Protein AF-A0A518DWM2-F1 (afdb_monomer_lite)

Sequence (185 aa):
MSDPTMSSGTTPVDESKKTPGVTALIKRLSLIWRNHQKKGIEVRYRIGELLNKKLGSERQKYAKSVVKRVAIELGINATNVCRFQRFAEKFATYEAFCDQHPTVTSWTGVRDLITESRKPVSGGRRDFALVRSLQSAVASFKSPEPFDSSKAEEISRLLQELFNAASCREEVRMPEHNEMIQVAS

Organism: NCBI:txid2528010

pLDDT: mean 77.14, std 17.27, range [36.16, 97.12]

Structure (mmCIF, N/CA/C/O backbone):
data_AF-A0A518DWM2-F1
#
_entry.id   AF-A0A518DWM2-F1
#
loop_
_atom_site.group_PDB
_atom_site.id
_atom_site.type_symbol
_atom_site.label_atom_id
_atom_site.label_alt_id
_atom_site.label_comp_id
_atom_site.label_asym_id
_atom_site.label_entity_id
_atom_site.label_seq_id
_atom_site.pdbx_PDB_ins_code
_atom_site.Cartn_x
_atom_site.Cartn_y
_atom_site.Cartn_z
_atom_site.occupancy
_atom_site.B_iso_or_equiv
_atom_site.auth_seq_id
_atom_site.auth_comp_id
_atom_site.auth_asym_id
_atom_site.auth_atom_id
_atom_site.pdbx_PDB_model_num
ATOM 1 N N . MET A 1 1 ? 40.015 23.908 13.735 1.00 53.97 1 MET A N 1
ATOM 2 C CA . MET A 1 1 ? 39.480 22.728 13.026 1.00 53.97 1 MET A CA 1
ATOM 3 C C . MET A 1 1 ? 37.975 22.810 13.158 1.00 53.97 1 MET A C 1
ATOM 5 O O . MET A 1 1 ? 37.477 22.630 14.258 1.00 53.97 1 MET A O 1
ATOM 9 N N . SER A 1 2 ? 37.301 23.256 12.102 1.00 61.69 2 SER A N 1
ATOM 10 C CA . SER A 1 2 ? 35.873 23.585 12.122 1.00 61.69 2 SER A CA 1
ATOM 11 C C . SER A 1 2 ? 35.103 22.526 11.344 1.00 61.69 2 SER A C 1
ATOM 13 O O . SER A 1 2 ? 35.472 22.219 10.210 1.00 61.69 2 SER A O 1
ATOM 15 N N . ASP A 1 3 ? 34.064 21.976 11.967 1.00 53.53 3 ASP A N 1
ATOM 16 C CA . ASP A 1 3 ? 33.174 20.974 11.382 1.00 53.53 3 ASP A CA 1
ATOM 17 C C . ASP A 1 3 ? 32.321 21.555 10.239 1.00 53.53 3 ASP A C 1
ATOM 19 O O . ASP A 1 3 ? 31.759 22.647 10.383 1.00 53.53 3 ASP A O 1
ATOM 23 N N . PRO A 1 4 ? 32.158 20.836 9.112 1.00 69.44 4 PRO A N 1
ATOM 24 C CA . PRO A 1 4 ? 31.222 21.215 8.067 1.00 69.44 4 PRO A CA 1
ATOM 25 C C . PRO A 1 4 ? 29.827 20.646 8.363 1.00 69.44 4 PRO A C 1
ATOM 27 O O . PRO A 1 4 ? 29.549 19.460 8.174 1.00 69.44 4 PRO A O 1
ATOM 30 N N . THR A 1 5 ? 28.912 21.518 8.783 1.00 61.09 5 THR A N 1
ATOM 31 C CA . THR A 1 5 ? 27.477 21.223 8.877 1.00 61.09 5 THR A CA 1
ATOM 32 C C . THR A 1 5 ? 26.904 20.986 7.475 1.00 61.09 5 THR A C 1
ATOM 34 O O . THR A 1 5 ? 26.704 21.921 6.698 1.00 61.09 5 THR A O 1
ATOM 37 N N . MET A 1 6 ? 26.625 19.724 7.140 1.00 54.12 6 MET A N 1
ATOM 38 C CA . MET A 1 6 ? 25.956 19.333 5.896 1.00 54.12 6 MET A CA 1
ATOM 39 C C . MET A 1 6 ? 24.489 19.788 5.904 1.00 54.12 6 MET A C 1
ATOM 41 O O . MET A 1 6 ? 23.616 19.186 6.531 1.00 54.12 6 MET A O 1
ATOM 45 N N . SER A 1 7 ? 24.236 20.875 5.176 1.00 47.69 7 SER A N 1
ATOM 46 C CA . SER A 1 7 ? 22.918 21.427 4.865 1.00 47.69 7 SER A CA 1
ATOM 47 C C . SER A 1 7 ? 22.068 20.410 4.094 1.00 47.69 7 SER A C 1
ATOM 49 O O . SER A 1 7 ? 22.365 20.053 2.953 1.00 47.69 7 SER A O 1
ATOM 51 N N . SER A 1 8 ? 20.998 19.917 4.721 1.00 50.44 8 SER A N 1
ATOM 52 C CA . SER A 1 8 ? 20.019 19.042 4.073 1.00 50.44 8 SER A CA 1
ATOM 53 C C . SER A 1 8 ? 19.165 19.858 3.101 1.00 50.44 8 SER A C 1
ATOM 55 O O . SER A 1 8 ? 18.194 20.507 3.492 1.00 50.44 8 SER A O 1
ATOM 57 N N . GLY A 1 9 ? 19.541 19.818 1.821 1.00 41.50 9 GLY A N 1
ATOM 58 C CA . GLY A 1 9 ? 18.814 20.429 0.712 1.00 41.50 9 GLY A CA 1
ATOM 59 C C . GLY A 1 9 ? 17.409 19.849 0.556 1.00 41.50 9 GLY A C 1
ATOM 60 O O . GLY A 1 9 ? 17.192 18.879 -0.169 1.00 41.50 9 GLY A O 1
ATOM 61 N N . THR A 1 10 ? 16.435 20.472 1.217 1.00 47.31 10 THR A N 1
ATOM 62 C CA . THR A 1 10 ? 15.018 20.296 0.897 1.00 47.31 10 THR A CA 1
ATOM 63 C C . THR A 1 10 ? 14.762 21.076 -0.384 1.00 47.31 10 THR A C 1
ATOM 65 O O . THR A 1 10 ? 14.735 22.304 -0.383 1.00 47.31 10 THR A O 1
ATOM 68 N N . THR A 1 11 ? 14.651 20.368 -1.506 1.00 50.34 11 THR A N 1
ATOM 69 C CA . THR A 1 11 ? 14.328 20.987 -2.793 1.00 50.34 11 THR A CA 1
ATOM 70 C C . THR A 1 11 ? 12.959 21.674 -2.697 1.00 50.34 11 THR A C 1
ATOM 72 O O . THR A 1 11 ? 12.002 21.045 -2.234 1.00 50.34 11 THR A O 1
ATOM 75 N N . PRO A 1 12 ? 12.842 22.953 -3.103 1.00 49.47 12 PRO A N 1
ATOM 76 C CA . PRO A 1 12 ? 11.584 23.682 -3.052 1.00 49.47 12 PRO A CA 1
ATOM 77 C C . PRO A 1 12 ? 10.583 23.003 -3.987 1.00 49.47 12 PRO A C 1
ATOM 79 O O . PRO A 1 12 ? 10.808 22.860 -5.189 1.00 49.47 12 PRO A O 1
ATOM 82 N N . VAL A 1 13 ? 9.487 22.519 -3.411 1.00 58.44 13 VAL A N 1
ATOM 83 C CA . VAL A 1 13 ? 8.391 21.919 -4.166 1.00 58.44 13 VAL A CA 1
ATOM 84 C C . VAL A 1 13 ? 7.681 23.053 -4.898 1.00 58.44 13 VAL A C 1
ATOM 86 O O . VAL A 1 13 ? 7.025 23.872 -4.265 1.00 58.44 13 VAL A O 1
ATOM 89 N N . ASP A 1 14 ? 7.836 23.096 -6.220 1.00 56.69 14 ASP A N 1
ATOM 90 C CA . ASP A 1 14 ? 7.176 24.040 -7.126 1.00 56.69 14 ASP A CA 1
ATOM 91 C C . ASP A 1 14 ? 5.658 24.096 -6.851 1.00 56.69 14 ASP A C 1
ATOM 93 O O . ASP A 1 14 ? 4.899 23.168 -7.159 1.00 56.69 14 ASP A O 1
ATOM 97 N N . GLU A 1 15 ? 5.217 25.180 -6.206 1.00 55.94 15 GLU A N 1
ATOM 98 C CA . GLU A 1 15 ? 3.833 25.366 -5.767 1.00 55.94 15 GLU A CA 1
ATOM 99 C C . GLU A 1 15 ? 2.868 25.643 -6.930 1.00 55.94 15 GLU A C 1
ATOM 101 O O . GLU A 1 15 ? 1.652 25.525 -6.760 1.00 55.94 15 GLU A O 1
ATOM 106 N N . SER A 1 16 ? 3.391 25.933 -8.128 1.00 51.12 16 SER A N 1
ATOM 107 C CA . SER A 1 16 ? 2.616 26.362 -9.299 1.00 51.12 16 SER A CA 1
ATOM 108 C C . SER A 1 16 ? 1.742 25.265 -9.932 1.00 51.12 16 SER A C 1
ATOM 110 O O . SER A 1 16 ? 0.909 25.550 -10.789 1.00 51.12 16 SER A O 1
ATOM 112 N N . LYS A 1 17 ? 1.860 24.001 -9.490 1.00 62.41 17 LYS A N 1
ATOM 113 C CA . LYS A 1 17 ? 1.098 22.847 -10.026 1.00 62.41 17 LYS A CA 1
ATOM 114 C C . LYS A 1 17 ? 0.174 22.171 -9.006 1.00 62.41 17 LYS A C 1
ATOM 116 O O . LYS A 1 17 ? -0.115 20.973 -9.104 1.00 62.41 17 LYS A O 1
ATOM 121 N N . LYS A 1 18 ? -0.308 22.897 -7.993 1.00 66.94 18 LYS A N 1
ATOM 122 C CA . LYS A 1 18 ? -1.237 22.348 -6.990 1.00 66.94 18 LYS A CA 1
ATOM 123 C C . LYS A 1 18 ? -2.656 22.220 -7.570 1.00 66.94 18 LYS A C 1
ATOM 125 O O . LYS A 1 18 ? -3.462 23.135 -7.469 1.00 66.94 18 LYS A O 1
ATOM 130 N N . THR A 1 19 ? -3.007 21.051 -8.116 1.00 79.50 19 THR A N 1
ATOM 131 C CA . THR A 1 19 ? -4.401 20.759 -8.507 1.00 79.50 19 THR A CA 1
ATOM 132 C C . THR A 1 19 ? -5.323 20.852 -7.276 1.00 79.50 19 THR A C 1
ATOM 134 O O . THR A 1 19 ? -5.071 20.144 -6.290 1.00 79.50 19 THR A O 1
ATOM 137 N N . PRO A 1 20 ? -6.402 21.658 -7.301 1.00 79.25 20 PRO A N 1
ATOM 138 C CA . PRO A 1 20 ? -7.223 21.934 -6.117 1.00 79.25 20 PRO A CA 1
ATOM 139 C C . PRO A 1 20 ? -7.824 20.664 -5.494 1.00 79.25 20 PRO A C 1
ATOM 141 O O . PRO A 1 20 ? -7.797 20.491 -4.274 1.00 79.25 20 PRO A O 1
ATOM 144 N N . GLY A 1 21 ? -8.253 19.705 -6.322 1.00 85.38 21 GLY A N 1
ATOM 145 C CA . GLY A 1 21 ? -8.791 18.425 -5.849 1.00 85.38 21 GLY A CA 1
ATOM 146 C C . GLY A 1 21 ? -7.780 17.541 -5.104 1.00 85.38 21 GLY A C 1
ATOM 147 O O . GLY A 1 21 ? -8.168 16.793 -4.209 1.00 85.38 21 GLY A O 1
ATOM 148 N N . VAL A 1 22 ? -6.488 17.635 -5.434 1.00 86.25 22 VAL A N 1
ATOM 149 C CA . VAL A 1 22 ? -5.417 16.884 -4.751 1.00 86.25 22 VAL A CA 1
ATOM 150 C C . VAL A 1 22 ? -5.093 17.527 -3.408 1.00 86.25 22 VAL A C 1
ATOM 152 O O . VAL A 1 22 ? -4.895 16.831 -2.416 1.00 86.25 22 VAL A O 1
ATOM 155 N N . THR A 1 23 ? -5.093 18.858 -3.347 1.00 90.25 23 THR A N 1
ATOM 156 C CA . THR A 1 23 ? -4.860 19.594 -2.099 1.00 90.25 23 THR A CA 1
ATOM 157 C C . THR A 1 23 ? -5.958 19.305 -1.069 1.00 90.25 23 THR A C 1
ATOM 159 O O . THR A 1 23 ? -5.649 19.031 0.091 1.00 90.25 23 THR A O 1
ATOM 162 N N . ALA A 1 24 ? -7.228 19.271 -1.489 1.00 92.44 24 ALA A N 1
ATOM 163 C CA . ALA A 1 24 ? -8.343 18.905 -0.612 1.00 92.44 24 ALA A CA 1
ATOM 164 C C . ALA A 1 24 ? -8.220 17.467 -0.073 1.00 92.44 24 ALA A C 1
ATOM 166 O O . ALA A 1 24 ? -8.430 17.230 1.120 1.00 92.44 24 ALA A O 1
ATOM 167 N N . LEU A 1 25 ? -7.819 16.517 -0.930 1.00 92.56 25 LEU A N 1
ATOM 168 C CA . LEU A 1 25 ? -7.546 15.138 -0.519 1.00 92.56 25 LEU A CA 1
ATOM 169 C C . LEU A 1 25 ? -6.447 15.091 0.549 1.00 92.56 25 LEU A C 1
ATOM 171 O O . LEU A 1 25 ? -6.656 14.508 1.608 1.00 92.56 25 LEU A O 1
ATOM 175 N N . ILE A 1 26 ? -5.299 15.724 0.300 1.00 93.00 26 ILE A N 1
ATOM 176 C CA . ILE A 1 26 ? -4.156 15.712 1.225 1.00 93.00 26 ILE A CA 1
ATOM 177 C C . ILE A 1 26 ? -4.536 16.320 2.575 1.00 93.00 26 ILE A C 1
ATOM 179 O O . ILE A 1 26 ? -4.219 15.737 3.610 1.00 93.00 26 ILE A O 1
ATOM 183 N N . LYS A 1 27 ? -5.282 17.432 2.584 1.00 93.94 27 LYS A N 1
ATOM 184 C CA . LYS A 1 27 ? -5.782 18.040 3.823 1.00 93.94 27 LYS A CA 1
ATOM 185 C C . LYS A 1 27 ? -6.637 17.049 4.618 1.00 93.94 27 LYS A C 1
ATOM 187 O O . LYS A 1 27 ? -6.390 16.855 5.807 1.00 93.94 27 LYS A O 1
ATOM 192 N N . ARG A 1 28 ? -7.566 16.346 3.960 1.00 93.94 28 ARG A N 1
ATOM 193 C CA . ARG A 1 28 ? -8.394 15.311 4.602 1.00 93.94 28 ARG A CA 1
ATOM 194 C C . ARG A 1 28 ? -7.556 14.152 5.147 1.00 93.94 28 ARG A C 1
ATOM 196 O O . ARG A 1 28 ? -7.757 13.746 6.288 1.00 93.94 28 ARG A O 1
ATOM 203 N N . LEU A 1 29 ? -6.607 13.644 4.361 1.00 93.62 29 LEU A N 1
ATOM 204 C CA . LEU A 1 29 ? -5.726 12.553 4.784 1.00 93.62 29 LEU A CA 1
ATOM 205 C C . LEU A 1 29 ? -4.829 12.970 5.960 1.00 93.62 29 LEU A C 1
ATOM 207 O O . LEU A 1 29 ? -4.626 12.178 6.874 1.00 93.62 29 LEU A O 1
ATOM 211 N N . SER A 1 30 ? -4.341 14.214 5.981 1.00 92.56 30 SER A N 1
ATOM 212 C CA . SER A 1 30 ? -3.520 14.735 7.080 1.00 92.56 30 SER A CA 1
ATOM 213 C C . SER A 1 30 ? -4.284 14.815 8.402 1.00 92.56 30 SER A C 1
ATOM 215 O O . SER A 1 30 ? -3.705 14.516 9.442 1.00 92.56 30 SER A O 1
ATOM 217 N N . LEU A 1 31 ? -5.580 15.147 8.365 1.00 92.19 31 LEU A N 1
ATOM 218 C CA . LEU A 1 31 ? -6.425 15.197 9.559 1.00 92.19 31 LEU A CA 1
ATOM 219 C C . LEU A 1 31 ? -6.578 13.799 10.173 1.00 92.19 31 LEU A C 1
ATOM 221 O O . LEU A 1 31 ? -6.366 13.617 11.368 1.00 92.19 31 LEU A O 1
ATOM 225 N N . ILE A 1 32 ? -6.866 12.804 9.329 1.00 92.69 32 ILE A N 1
ATOM 226 C CA . ILE A 1 32 ? -6.973 11.396 9.735 1.00 92.69 32 ILE A CA 1
ATOM 227 C C . ILE A 1 32 ? -5.627 10.889 10.277 1.00 92.69 32 ILE A C 1
ATOM 229 O O . ILE A 1 32 ? -5.575 10.206 11.296 1.00 92.69 32 ILE A O 1
ATOM 233 N N . TRP A 1 33 ? -4.526 11.235 9.606 1.00 92.81 33 TRP A N 1
ATOM 234 C CA . TRP A 1 33 ? -3.194 10.748 9.956 1.00 92.81 33 TRP A CA 1
ATOM 235 C C . TRP A 1 33 ? -2.642 11.342 11.256 1.00 92.81 33 TRP A C 1
ATOM 237 O O . TRP A 1 33 ? -2.049 10.612 12.046 1.00 92.81 33 TRP A O 1
ATOM 247 N N . ARG A 1 34 ? -2.826 12.649 11.493 1.00 88.19 34 ARG A N 1
ATOM 248 C CA . ARG A 1 34 ? -2.281 13.349 12.674 1.00 88.19 34 ARG A CA 1
ATOM 249 C C . ARG A 1 34 ? -3.023 13.015 13.964 1.00 88.19 34 ARG A C 1
ATOM 251 O O . ARG A 1 34 ? -2.395 12.961 15.014 1.00 88.19 34 ARG A O 1
ATOM 258 N N . ASN A 1 35 ? -4.326 12.748 13.885 1.00 84.75 35 ASN A N 1
ATOM 259 C CA . ASN A 1 35 ? -5.140 12.469 15.069 1.00 84.75 35 ASN A CA 1
ATOM 260 C C . ASN A 1 35 ? -4.898 11.070 15.669 1.00 84.75 35 ASN A C 1
ATOM 262 O O . ASN A 1 35 ? -5.417 10.772 16.740 1.00 84.75 35 ASN A O 1
ATOM 266 N N . HIS A 1 36 ? -4.081 10.220 15.035 1.00 76.06 36 HIS A N 1
ATOM 267 C CA . HIS A 1 36 ? -3.759 8.887 15.545 1.00 76.06 36 HIS A CA 1
ATOM 268 C C . HIS A 1 36 ? -2.342 8.807 16.130 1.00 76.06 36 HIS A C 1
ATOM 270 O O . HIS A 1 36 ? -1.362 8.576 15.422 1.00 76.06 36 HIS A O 1
ATOM 276 N N . GLN A 1 37 ? -2.254 8.907 17.459 1.00 55.38 37 GLN A N 1
ATOM 277 C CA . GLN A 1 37 ? -1.008 8.787 18.238 1.00 55.38 37 GLN A CA 1
ATOM 278 C C . GLN A 1 37 ? -0.339 7.400 18.108 1.00 55.38 37 GLN A C 1
ATOM 280 O O . GLN A 1 37 ? 0.876 7.267 18.227 1.00 55.38 37 GLN A O 1
ATOM 285 N N . LYS A 1 38 ? -1.108 6.354 17.781 1.00 55.12 38 LYS A N 1
ATOM 286 C CA . LYS A 1 38 ? -0.612 5.014 17.435 1.00 55.12 38 LYS A CA 1
ATOM 287 C C . LYS A 1 38 ? -1.307 4.590 16.150 1.00 55.12 38 LYS A C 1
ATOM 289 O O . LYS A 1 38 ? -2.486 4.254 16.161 1.00 55.12 38 LYS A O 1
ATOM 294 N N . LYS A 1 39 ? -0.605 4.709 15.022 1.00 66.94 39 LYS A N 1
ATOM 295 C CA . LYS A 1 39 ? -1.108 4.435 13.665 1.00 66.94 39 LYS A CA 1
ATOM 296 C C . LYS A 1 39 ? -1.776 3.053 13.633 1.00 66.94 39 LYS A C 1
ATOM 298 O O . LYS A 1 39 ? -1.064 2.049 13.573 1.00 66.94 39 LYS A O 1
ATOM 303 N N . GLY A 1 40 ? -3.108 3.013 13.695 1.00 89.81 40 GLY A N 1
ATOM 304 C CA . GLY A 1 40 ? -3.919 1.792 13.688 1.00 89.81 40 GLY A CA 1
ATOM 305 C C . GLY A 1 40 ? -3.991 1.165 12.297 1.00 89.81 40 GLY A C 1
ATOM 306 O O . GLY A 1 40 ? -3.674 1.817 11.296 1.00 89.81 40 GLY A O 1
ATOM 307 N N . ILE A 1 41 ? -4.343 -0.117 12.215 1.00 95.00 41 ILE A N 1
ATOM 308 C CA . ILE A 1 41 ? -4.548 -0.787 10.922 1.00 95.00 41 ILE A CA 1
ATOM 309 C C . ILE A 1 41 ? -5.713 -0.123 10.173 1.00 95.00 41 ILE A C 1
ATOM 311 O O . ILE A 1 41 ? -5.556 0.222 9.004 1.00 95.00 41 ILE A O 1
ATOM 315 N N . GLU A 1 42 ? -6.802 0.179 10.876 1.00 95.06 42 GLU A N 1
ATOM 316 C CA . GLU A 1 42 ? -7.980 0.878 10.351 1.00 95.06 42 GLU A CA 1
ATOM 317 C C . GLU A 1 42 ? -7.643 2.208 9.659 1.00 95.06 42 GLU A C 1
ATOM 319 O O . GLU A 1 42 ? -8.054 2.461 8.531 1.00 95.06 42 GLU A O 1
ATOM 324 N N . VAL A 1 43 ? -6.806 3.048 10.276 1.00 95.75 43 VAL A N 1
ATOM 325 C CA . VAL A 1 43 ? -6.379 4.326 9.677 1.00 95.75 43 VAL A CA 1
ATOM 326 C C . VAL A 1 43 ? -5.701 4.112 8.331 1.00 95.75 43 VAL A C 1
ATOM 328 O O . VAL A 1 43 ? -5.933 4.855 7.377 1.00 95.75 43 VAL A O 1
ATOM 331 N N . ARG A 1 44 ? -4.840 3.094 8.244 1.00 95.69 44 ARG A N 1
ATOM 332 C CA . ARG A 1 44 ? -4.137 2.764 7.001 1.00 95.69 44 ARG A CA 1
ATOM 333 C C . ARG A 1 44 ? -5.114 2.259 5.947 1.00 95.69 44 ARG A C 1
ATOM 335 O O . ARG A 1 44 ? -4.983 2.663 4.795 1.00 95.69 44 ARG A O 1
ATOM 342 N N . TYR A 1 45 ? -6.094 1.447 6.344 1.00 96.38 45 TYR A N 1
ATOM 343 C CA . TYR A 1 45 ? -7.192 1.028 5.475 1.00 96.38 45 TYR A CA 1
ATOM 344 C C . TYR A 1 45 ? -7.944 2.245 4.918 1.00 96.38 45 TYR A C 1
ATOM 346 O O . TYR A 1 45 ? -7.999 2.445 3.706 1.00 96.38 45 TYR A O 1
ATOM 354 N N . ARG A 1 46 ? -8.412 3.135 5.800 1.00 95.56 46 ARG A N 1
ATOM 355 C CA . ARG A 1 46 ? -9.199 4.321 5.437 1.00 95.56 46 ARG A CA 1
ATOM 356 C C . ARG A 1 46 ? -8.442 5.289 4.529 1.00 95.56 46 ARG A C 1
ATOM 358 O O . ARG A 1 46 ? -9.022 5.863 3.609 1.00 95.56 46 ARG A O 1
ATOM 365 N N . ILE A 1 47 ? -7.138 5.471 4.756 1.00 95.62 47 ILE A N 1
ATOM 366 C CA . ILE A 1 47 ? -6.278 6.246 3.849 1.00 95.62 47 ILE A CA 1
ATOM 367 C C . ILE A 1 47 ? -6.238 5.592 2.462 1.00 95.62 47 ILE A C 1
ATOM 369 O O . ILE A 1 47 ? -6.394 6.290 1.460 1.00 95.62 47 ILE A O 1
ATOM 373 N N . GLY A 1 48 ? -6.043 4.272 2.401 1.00 95.50 48 GLY A N 1
ATOM 374 C CA . GLY A 1 48 ? -6.044 3.509 1.154 1.00 95.50 48 GLY A CA 1
ATOM 375 C C . GLY A 1 48 ? -7.349 3.638 0.374 1.00 95.50 48 GLY A C 1
ATOM 376 O O . GLY A 1 48 ? -7.328 3.922 -0.820 1.00 95.50 48 GLY A O 1
ATOM 377 N N . GLU A 1 49 ? -8.479 3.515 1.061 1.00 96.12 49 GLU A N 1
ATOM 378 C CA . GLU A 1 49 ? -9.816 3.624 0.478 1.00 96.12 49 GLU A CA 1
ATOM 379 C C . GLU A 1 49 ? -10.064 5.023 -0.109 1.00 96.12 49 GLU A C 1
ATOM 381 O O . GLU A 1 49 ? -10.486 5.159 -1.259 1.00 96.12 49 GLU A O 1
ATOM 386 N N . LEU A 1 50 ? -9.735 6.086 0.636 1.00 95.56 50 LEU A N 1
ATOM 387 C CA . LEU A 1 50 ? -9.865 7.464 0.151 1.00 95.56 50 LEU A CA 1
ATOM 388 C C . LEU A 1 50 ? -8.976 7.740 -1.068 1.00 95.56 50 LEU A C 1
ATOM 390 O O . LEU A 1 50 ? -9.381 8.476 -1.973 1.00 95.56 50 LEU A O 1
ATOM 394 N N . LEU A 1 51 ? -7.777 7.155 -1.098 1.00 94.19 51 LEU A N 1
ATOM 395 C CA . LEU A 1 51 ? -6.882 7.233 -2.249 1.00 94.19 51 LEU A CA 1
ATOM 396 C C . LEU A 1 51 ? -7.476 6.508 -3.459 1.00 94.19 51 LEU A C 1
ATOM 398 O O . LEU A 1 51 ? -7.535 7.103 -4.533 1.00 94.19 51 LEU A O 1
ATOM 402 N N . ASN A 1 52 ? -7.973 5.282 -3.289 1.00 94.00 52 ASN A N 1
ATOM 403 C CA . ASN A 1 52 ? -8.585 4.501 -4.368 1.00 94.00 52 ASN A CA 1
ATOM 404 C C . ASN A 1 52 ? -9.845 5.180 -4.913 1.00 94.00 52 ASN A C 1
ATOM 406 O O . ASN A 1 52 ? -10.015 5.269 -6.124 1.00 94.00 52 ASN A O 1
ATOM 410 N N . LYS A 1 53 ? -10.679 5.771 -4.049 1.00 93.50 53 LYS A N 1
ATOM 411 C CA . LYS A 1 53 ? -11.854 6.545 -4.477 1.00 93.50 53 LYS A CA 1
ATOM 412 C C . LYS A 1 53 ? -11.481 7.741 -5.356 1.00 93.50 53 LYS A C 1
ATOM 414 O O . LYS A 1 53 ? -12.254 8.123 -6.230 1.00 93.50 53 LYS A O 1
ATOM 419 N N . LYS A 1 54 ? -10.325 8.370 -5.111 1.00 91.56 54 LYS A N 1
ATOM 420 C CA . LYS A 1 54 ? -9.900 9.562 -5.860 1.00 91.56 54 LYS A CA 1
ATOM 421 C C . LYS A 1 54 ? -9.066 9.244 -7.100 1.00 91.56 54 LYS A C 1
ATOM 423 O O . LYS A 1 54 ? -9.122 10.015 -8.054 1.00 91.56 54 LYS A O 1
ATOM 428 N N . LEU A 1 55 ? -8.268 8.180 -7.060 1.00 88.94 55 LEU A N 1
ATOM 429 C CA . LEU A 1 55 ? -7.287 7.842 -8.096 1.00 88.94 55 LEU A CA 1
ATOM 430 C C . LEU A 1 55 ? -7.690 6.639 -8.960 1.00 88.94 55 LEU A C 1
ATOM 432 O O . LEU A 1 55 ? -7.084 6.443 -10.009 1.00 88.94 55 LEU A O 1
ATOM 436 N N . GLY A 1 56 ? -8.681 5.854 -8.535 1.00 86.44 56 GLY A N 1
ATOM 437 C CA . GLY A 1 56 ? -8.966 4.534 -9.093 1.00 86.44 56 GLY A CA 1
ATOM 438 C C . GLY A 1 56 ? -7.947 3.476 -8.651 1.00 86.44 56 GLY A C 1
ATOM 439 O O . GLY A 1 56 ? -6.985 3.767 -7.935 1.00 86.44 56 GLY A O 1
ATOM 440 N N . SER A 1 57 ? -8.167 2.234 -9.084 1.00 70.31 57 SER A N 1
ATOM 441 C CA . SER A 1 57 ? -7.258 1.096 -8.866 1.00 70.31 57 SER A CA 1
ATOM 442 C C . SER A 1 57 ? -6.114 1.030 -9.892 1.00 70.31 57 SER A C 1
ATOM 444 O O . SER A 1 57 ? -5.117 0.336 -9.687 1.00 70.31 57 SER A O 1
ATOM 446 N N . GLU A 1 58 ? -6.206 1.773 -11.000 1.00 69.50 58 GLU A N 1
ATOM 447 C CA . GLU A 1 58 ? -5.288 1.624 -12.129 1.00 69.50 58 GLU A CA 1
ATOM 448 C C . GLU A 1 58 ? -4.001 2.465 -12.008 1.00 69.50 58 GLU A C 1
ATOM 450 O O . GLU A 1 58 ? -3.977 3.603 -11.529 1.00 69.50 58 GLU A O 1
ATOM 455 N N . ARG A 1 59 ? -2.880 1.911 -12.491 1.00 65.06 59 ARG A N 1
ATOM 456 C CA . ARG A 1 59 ? -1.545 2.537 -12.461 1.00 65.06 59 ARG A CA 1
ATOM 457 C C . ARG A 1 59 ? -1.394 3.657 -13.496 1.00 65.06 59 ARG A C 1
ATOM 459 O O . ARG A 1 59 ? -0.605 3.554 -14.433 1.00 65.06 59 ARG A O 1
ATOM 466 N N . GLN A 1 60 ? -2.067 4.778 -13.289 1.00 73.94 60 GLN A N 1
ATOM 467 C CA . GLN A 1 60 ? -1.910 5.951 -14.150 1.00 73.94 60 GLN A CA 1
ATOM 468 C C . GLN A 1 60 ? -0.684 6.798 -13.754 1.00 73.94 60 GLN A C 1
ATOM 470 O O . GLN A 1 60 ? -0.291 6.863 -12.584 1.00 73.94 60 GLN A O 1
ATOM 475 N N . LYS A 1 61 ? -0.059 7.493 -14.721 1.00 76.00 61 LYS A N 1
ATOM 476 C CA . LYS A 1 61 ? 1.052 8.437 -14.445 1.00 76.00 61 LYS A CA 1
ATOM 477 C C . LYS A 1 61 ? 0.629 9.524 -13.444 1.00 76.00 61 LYS A C 1
ATOM 479 O O . LYS A 1 61 ? 1.408 9.860 -12.554 1.00 76.00 61 LYS A O 1
ATOM 484 N N . TYR A 1 62 ? -0.612 10.003 -13.552 1.00 77.06 62 TYR A N 1
ATOM 485 C CA . TYR A 1 62 ? -1.221 10.959 -12.622 1.00 77.06 62 TYR A CA 1
ATOM 486 C C . TYR A 1 62 ? -1.299 10.415 -11.186 1.00 77.06 62 TYR A C 1
ATOM 488 O O . TYR A 1 62 ? -0.922 11.099 -10.239 1.00 77.06 62 TYR A O 1
ATOM 496 N N . ALA A 1 63 ? -1.678 9.146 -11.008 1.00 83.19 63 ALA A N 1
ATOM 497 C CA . ALA A 1 63 ? -1.728 8.525 -9.686 1.00 83.19 63 ALA A CA 1
ATOM 498 C C . ALA A 1 63 ? -0.344 8.490 -9.009 1.00 83.19 63 ALA A C 1
ATOM 500 O O . ALA A 1 63 ? -0.232 8.739 -7.809 1.00 83.19 63 ALA A O 1
ATOM 501 N N . LYS A 1 64 ? 0.737 8.273 -9.775 1.00 87.62 64 LYS A N 1
ATOM 502 C CA . LYS A 1 64 ? 2.109 8.270 -9.232 1.00 87.62 64 LYS A CA 1
ATOM 503 C C . LYS A 1 64 ? 2.521 9.625 -8.650 1.00 87.62 64 LYS A C 1
ATOM 505 O O . LYS A 1 64 ? 3.138 9.655 -7.584 1.00 87.62 64 LYS A O 1
ATOM 510 N N . SER A 1 65 ? 2.211 10.734 -9.326 1.00 89.56 65 SER A N 1
ATOM 511 C CA . SER A 1 65 ? 2.567 12.069 -8.824 1.00 89.56 65 SER A CA 1
ATOM 512 C C . SER A 1 65 ? 1.763 12.427 -7.573 1.00 89.56 65 SER A C 1
ATOM 514 O O . SER A 1 65 ? 2.334 12.955 -6.618 1.00 89.56 65 SER A O 1
ATOM 516 N N . VAL A 1 66 ? 0.477 12.058 -7.524 1.00 90.25 66 VAL A N 1
ATOM 517 C CA . VAL A 1 66 ? -0.362 12.252 -6.334 1.00 90.25 66 VAL A CA 1
ATOM 518 C C . VAL A 1 66 ? 0.153 11.434 -5.152 1.00 90.25 66 VAL A C 1
ATOM 520 O O . VAL A 1 66 ? 0.328 11.991 -4.072 1.00 90.25 66 VAL A O 1
ATOM 523 N N . VAL A 1 67 ? 0.479 10.152 -5.347 1.00 91.75 67 VAL A N 1
ATOM 524 C CA . VAL A 1 67 ? 1.054 9.299 -4.293 1.00 91.75 67 VAL A CA 1
ATOM 525 C C . VAL A 1 67 ? 2.362 9.879 -3.756 1.00 91.75 67 VAL A C 1
ATOM 527 O O . VAL A 1 67 ? 2.553 9.923 -2.542 1.00 91.75 67 VAL A O 1
ATOM 530 N N . LYS A 1 68 ? 3.250 10.370 -4.633 1.00 92.62 68 LYS A N 1
ATOM 531 C CA . LYS A 1 68 ? 4.500 11.022 -4.211 1.00 92.62 68 LYS A CA 1
ATOM 532 C C . LYS A 1 68 ? 4.221 12.269 -3.369 1.00 92.62 68 LYS A C 1
ATOM 534 O O . LYS A 1 68 ? 4.864 12.458 -2.342 1.00 92.62 68 LYS A O 1
ATOM 539 N N . ARG A 1 69 ? 3.250 13.093 -3.768 1.00 92.56 69 ARG A N 1
ATOM 540 C CA . ARG A 1 69 ? 2.871 14.294 -3.013 1.00 92.56 69 ARG A CA 1
ATOM 541 C C . ARG A 1 69 ? 2.262 13.945 -1.652 1.00 92.56 69 ARG A C 1
ATOM 543 O O . ARG A 1 69 ? 2.681 14.506 -0.651 1.00 92.56 69 ARG A O 1
ATOM 550 N N . VAL A 1 70 ? 1.342 12.979 -1.598 1.00 93.31 70 VAL A N 1
ATOM 551 C CA . VAL A 1 70 ? 0.755 12.467 -0.343 1.00 93.31 70 VAL A CA 1
ATOM 552 C C . VAL A 1 70 ? 1.845 11.938 0.590 1.00 93.31 70 VAL A C 1
ATOM 554 O O . VAL A 1 70 ? 1.833 12.239 1.777 1.00 93.31 70 VAL A O 1
ATOM 557 N N . ALA A 1 71 ? 2.804 11.179 0.056 1.00 93.19 71 ALA A N 1
ATOM 558 C CA . ALA A 1 71 ? 3.931 10.645 0.814 1.00 93.19 71 ALA A CA 1
ATOM 559 C C . ALA A 1 71 ? 4.755 11.755 1.489 1.00 93.19 71 ALA A C 1
ATOM 561 O O . ALA A 1 71 ? 5.026 11.672 2.685 1.00 93.19 71 ALA A O 1
ATOM 562 N N . ILE A 1 72 ? 5.097 12.807 0.739 1.00 93.50 72 ILE A N 1
ATOM 563 C CA . ILE A 1 72 ? 5.845 13.964 1.250 1.00 93.50 72 ILE A CA 1
ATOM 564 C C . ILE A 1 72 ? 5.039 14.688 2.337 1.00 93.50 72 ILE A C 1
ATOM 566 O O . ILE A 1 72 ? 5.514 14.841 3.4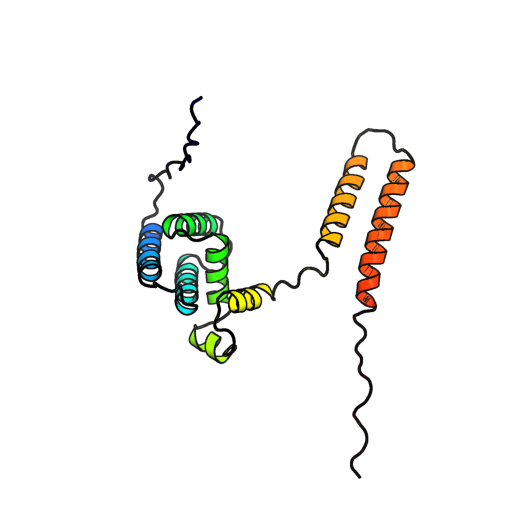57 1.00 93.50 72 ILE A O 1
ATOM 570 N N . GLU A 1 73 ? 3.798 15.066 2.038 1.00 93.06 73 GLU A N 1
ATOM 571 C CA . GLU A 1 73 ? 2.971 15.927 2.899 1.00 93.06 73 GLU A CA 1
ATOM 572 C C . GLU A 1 73 ? 2.530 15.242 4.203 1.00 93.06 73 GLU A C 1
ATOM 574 O O . GLU A 1 73 ? 2.336 15.894 5.229 1.00 93.06 73 GLU A O 1
ATOM 579 N N . LEU A 1 74 ? 2.366 13.915 4.189 1.00 91.25 74 LEU A N 1
ATOM 580 C CA . LEU A 1 74 ? 2.028 13.141 5.388 1.00 91.25 74 LEU A CA 1
ATOM 581 C C . LEU A 1 74 ? 3.268 12.587 6.114 1.00 91.25 74 LEU A C 1
ATOM 583 O O . LEU A 1 74 ? 3.119 11.964 7.171 1.00 91.25 74 LEU A O 1
ATOM 587 N N . GLY A 1 75 ? 4.473 12.757 5.559 1.00 92.44 75 GLY A N 1
ATOM 588 C CA . GLY A 1 75 ? 5.698 12.160 6.099 1.00 92.44 75 GLY A CA 1
ATOM 589 C C . GLY A 1 75 ? 5.657 10.625 6.104 1.00 92.44 75 GLY A C 1
ATOM 590 O O . GLY A 1 75 ? 6.071 9.980 7.068 1.00 92.44 75 GLY A O 1
ATOM 591 N N . ILE A 1 76 ? 5.093 10.019 5.055 1.00 92.75 76 ILE A N 1
ATOM 592 C CA . ILE A 1 76 ? 4.945 8.564 4.903 1.00 92.75 76 ILE A CA 1
ATOM 593 C C . ILE A 1 76 ? 5.782 8.108 3.714 1.00 92.75 76 ILE A C 1
ATOM 595 O O . ILE A 1 76 ? 5.788 8.740 2.667 1.00 92.75 76 ILE A O 1
ATOM 599 N N . ASN A 1 77 ? 6.439 6.953 3.815 1.00 93.00 77 ASN A N 1
ATOM 600 C CA . ASN A 1 77 ? 7.103 6.358 2.657 1.00 93.00 77 ASN A CA 1
ATOM 601 C C . ASN A 1 77 ? 6.087 6.076 1.526 1.00 93.00 77 ASN A C 1
ATOM 603 O O . ASN A 1 77 ? 5.077 5.408 1.756 1.00 93.00 77 ASN A O 1
ATOM 607 N N . ALA A 1 78 ? 6.381 6.506 0.295 1.00 92.69 78 ALA A N 1
ATOM 608 C CA . ALA A 1 78 ? 5.514 6.295 -0.871 1.00 92.69 78 ALA A CA 1
ATOM 609 C C . ALA A 1 78 ? 5.149 4.816 -1.102 1.00 92.69 78 ALA A C 1
ATOM 611 O O . ALA A 1 78 ? 4.024 4.497 -1.477 1.00 92.69 78 ALA A O 1
ATOM 612 N N . THR A 1 79 ? 6.063 3.891 -0.795 1.00 92.44 79 THR A N 1
ATOM 613 C CA . THR A 1 79 ? 5.798 2.446 -0.847 1.00 92.44 79 THR A CA 1
ATOM 614 C C . THR A 1 79 ? 4.681 2.043 0.113 1.00 92.44 79 THR A C 1
ATOM 616 O O . THR A 1 79 ? 3.849 1.208 -0.230 1.00 92.44 79 THR A O 1
ATOM 619 N N . ASN A 1 80 ? 4.634 2.634 1.310 1.00 94.12 80 ASN A N 1
ATOM 620 C CA . ASN A 1 80 ? 3.561 2.369 2.264 1.00 94.12 80 ASN A CA 1
ATOM 621 C C . ASN A 1 80 ? 2.237 2.977 1.807 1.00 94.12 80 ASN A C 1
ATOM 623 O O . ASN A 1 80 ? 1.224 2.305 1.933 1.00 94.12 80 ASN A O 1
ATOM 627 N N . VAL A 1 81 ? 2.244 4.167 1.203 1.00 94.44 81 VAL A N 1
ATOM 628 C CA . VAL A 1 81 ? 1.033 4.750 0.600 1.00 94.44 81 VAL A CA 1
ATOM 629 C C . VAL A 1 81 ? 0.442 3.796 -0.450 1.00 94.44 81 VAL A C 1
ATOM 631 O O . VAL A 1 81 ? -0.735 3.455 -0.374 1.00 94.44 81 VAL A O 1
ATOM 634 N N . CYS A 1 82 ? 1.271 3.253 -1.349 1.00 93.25 82 CYS A N 1
ATOM 635 C CA . CYS A 1 82 ? 0.839 2.225 -2.304 1.00 93.25 82 CYS A CA 1
ATOM 636 C C . CYS A 1 82 ? 0.319 0.947 -1.621 1.00 93.25 82 CYS A C 1
ATOM 638 O O . CYS A 1 82 ? -0.608 0.309 -2.111 1.00 93.25 82 CYS A O 1
ATOM 640 N N . ARG A 1 83 ? 0.926 0.530 -0.504 1.00 94.12 83 ARG A N 1
ATOM 641 C CA . ARG A 1 83 ? 0.462 -0.636 0.266 1.00 94.12 83 ARG A CA 1
ATOM 642 C C . ARG A 1 83 ? -0.886 -0.381 0.936 1.00 94.12 83 ARG A C 1
ATOM 644 O O . ARG A 1 83 ? -1.679 -1.306 1.005 1.00 94.12 83 ARG A O 1
ATOM 651 N N . PHE A 1 84 ? -1.160 0.841 1.389 1.00 95.31 84 PHE A N 1
ATOM 652 C CA . PHE A 1 84 ? -2.464 1.214 1.941 1.00 95.31 84 PHE A CA 1
ATOM 653 C C . PHE A 1 84 ? -3.552 1.099 0.872 1.00 95.31 84 PHE A C 1
ATOM 655 O O . PHE A 1 84 ? -4.582 0.487 1.123 1.00 95.31 84 PHE A O 1
ATOM 662 N N . GLN A 1 85 ? -3.286 1.594 -0.342 1.00 94.56 85 GLN A N 1
ATOM 663 C CA . GLN A 1 85 ? -4.192 1.428 -1.484 1.00 94.56 85 GLN A CA 1
ATOM 664 C C . GLN A 1 85 ? -4.503 -0.043 -1.765 1.00 94.56 85 GLN A C 1
ATOM 666 O O . GLN A 1 85 ? -5.667 -0.412 -1.862 1.00 94.56 85 GLN A O 1
ATOM 671 N N . ARG A 1 86 ? -3.476 -0.900 -1.817 1.00 94.06 86 ARG A N 1
ATOM 672 C CA . ARG A 1 86 ? -3.667 -2.347 -2.013 1.00 94.06 86 ARG A CA 1
ATOM 673 C C . ARG A 1 86 ? -4.419 -3.010 -0.873 1.00 94.06 86 ARG A C 1
ATOM 675 O O . ARG A 1 86 ? -5.170 -3.943 -1.109 1.00 94.06 86 ARG A O 1
ATOM 682 N N . PHE A 1 87 ? -4.187 -2.562 0.356 1.00 95.81 87 PHE A N 1
ATOM 683 C CA . PHE A 1 87 ? -4.898 -3.082 1.512 1.00 95.81 87 PHE A CA 1
ATOM 684 C C . PHE A 1 87 ? -6.403 -2.805 1.389 1.00 95.81 87 PHE A C 1
ATOM 686 O O . PHE A 1 87 ? -7.195 -3.731 1.514 1.00 95.81 87 PHE A O 1
ATOM 693 N N . ALA A 1 88 ? -6.777 -1.576 1.031 1.00 96.06 88 ALA A N 1
ATOM 694 C CA . ALA A 1 88 ? -8.171 -1.203 0.795 1.00 96.06 88 ALA A CA 1
ATOM 695 C C . ALA A 1 88 ? -8.783 -1.797 -0.484 1.00 96.06 88 ALA A C 1
ATOM 697 O O . ALA A 1 88 ? -9.993 -1.908 -0.595 1.00 96.06 88 ALA A O 1
ATOM 698 N N . GLU A 1 89 ? -7.962 -2.153 -1.469 1.00 94.38 89 GLU A N 1
ATOM 699 C CA . GLU A 1 89 ? -8.412 -2.844 -2.682 1.00 94.38 89 GLU A CA 1
ATOM 700 C C . GLU A 1 89 ? -8.667 -4.335 -2.426 1.00 94.38 89 GLU A C 1
ATOM 702 O O . GLU A 1 89 ? -9.634 -4.892 -2.933 1.00 94.38 89 GLU A O 1
ATOM 707 N N . LYS A 1 90 ? -7.806 -4.984 -1.631 1.00 94.50 90 LYS A N 1
ATOM 708 C CA . LYS A 1 90 ? -7.889 -6.421 -1.344 1.00 94.50 90 LYS A CA 1
ATOM 709 C C . LYS A 1 90 ? -9.083 -6.778 -0.456 1.00 94.50 90 LYS A C 1
ATOM 711 O O . LYS A 1 90 ? -9.637 -7.861 -0.615 1.00 94.50 90 LYS A O 1
ATOM 716 N N . PHE A 1 91 ? -9.463 -5.897 0.467 1.00 95.56 91 PHE A N 1
ATOM 717 C CA . PHE A 1 91 ? -10.577 -6.122 1.388 1.00 95.56 91 PHE A CA 1
ATOM 718 C C . PHE A 1 91 ? -11.641 -5.047 1.189 1.00 95.56 91 PHE A C 1
ATOM 720 O O . PHE A 1 91 ? -11.340 -3.859 1.285 1.00 95.56 91 PHE A O 1
ATOM 727 N N . ALA A 1 92 ? -12.882 -5.463 0.928 1.00 94.19 92 ALA A N 1
ATOM 728 C CA . ALA A 1 92 ? -13.981 -4.555 0.594 1.00 94.19 92 ALA A CA 1
ATOM 729 C C . ALA A 1 92 ? -14.338 -3.577 1.727 1.00 94.19 92 ALA A C 1
ATOM 731 O O . ALA A 1 92 ? -14.725 -2.446 1.449 1.00 94.19 92 ALA A O 1
ATOM 732 N N . THR A 1 93 ? -14.181 -4.007 2.984 1.00 97.12 93 THR A N 1
ATOM 733 C CA . THR A 1 93 ? -14.327 -3.178 4.190 1.00 97.12 93 THR A CA 1
ATOM 734 C C . THR A 1 93 ? -13.257 -3.542 5.225 1.00 97.12 93 THR A C 1
ATOM 736 O O . THR A 1 93 ? -12.584 -4.572 5.100 1.00 97.12 93 THR A O 1
ATOM 739 N N . TYR A 1 94 ? -13.077 -2.700 6.249 1.00 96.50 94 TYR A N 1
ATOM 740 C CA . TYR A 1 94 ? -12.149 -2.997 7.345 1.00 96.50 94 TYR A CA 1
ATOM 741 C C . TYR A 1 94 ? -12.678 -4.126 8.240 1.00 96.50 94 TYR A C 1
ATOM 743 O O . TYR A 1 94 ? -11.911 -4.978 8.676 1.00 96.50 94 TYR A O 1
ATOM 751 N N . GLU A 1 95 ? -13.990 -4.176 8.450 1.00 96.88 95 GLU A N 1
ATOM 752 C CA . GLU A 1 95 ? -14.676 -5.226 9.201 1.00 96.88 95 GLU A CA 1
ATOM 753 C C . GLU A 1 95 ? -14.470 -6.586 8.529 1.00 96.88 95 GLU A C 1
ATOM 755 O O . GLU A 1 95 ? -14.030 -7.529 9.178 1.00 96.88 95 GLU A O 1
ATOM 760 N N . ALA A 1 96 ? -14.633 -6.657 7.202 1.00 96.25 96 ALA A N 1
ATOM 761 C CA . ALA A 1 96 ? -14.380 -7.881 6.447 1.00 96.25 96 ALA A CA 1
ATOM 762 C C . ALA A 1 96 ? -12.920 -8.353 6.568 1.00 96.25 96 ALA A C 1
ATOM 764 O O . ALA A 1 96 ? -12.659 -9.555 6.562 1.00 96.25 96 ALA A O 1
ATOM 765 N N . PHE A 1 97 ? -11.961 -7.427 6.689 1.00 96.88 97 PHE A N 1
ATOM 766 C CA . PHE A 1 97 ? -10.573 -7.779 6.987 1.00 96.88 97 PHE A CA 1
ATOM 767 C C . PHE A 1 97 ? -10.428 -8.384 8.393 1.00 96.88 97 PHE A C 1
ATOM 769 O O . PHE A 1 97 ? -9.763 -9.410 8.536 1.00 96.88 97 PHE A O 1
ATOM 776 N N . CYS A 1 98 ? -11.048 -7.784 9.411 1.00 96.50 98 CYS A N 1
ATOM 777 C CA . CYS A 1 98 ? -11.019 -8.299 10.782 1.00 96.50 98 CYS A CA 1
ATOM 778 C C . CYS A 1 98 ? -11.656 -9.694 10.889 1.00 96.50 98 CYS A C 1
ATOM 780 O O . CYS A 1 98 ? -11.098 -10.555 11.566 1.00 96.50 98 CYS A O 1
ATOM 782 N N . ASP A 1 99 ? -12.760 -9.934 10.177 1.00 96.81 99 ASP A N 1
ATOM 783 C CA . ASP A 1 99 ? -13.461 -11.224 10.169 1.00 96.81 99 ASP A CA 1
ATOM 784 C C . ASP A 1 99 ? -12.635 -12.324 9.484 1.00 96.81 99 ASP A C 1
ATOM 786 O O . ASP A 1 99 ? -12.557 -13.451 9.968 1.00 96.81 99 ASP A O 1
ATOM 790 N N . GLN A 1 100 ? -11.979 -12.000 8.363 1.00 96.50 100 GLN A N 1
ATOM 791 C CA . GLN A 1 100 ? -11.150 -12.955 7.613 1.00 96.50 100 GLN A CA 1
ATOM 792 C C . GLN A 1 100 ? -9.797 -13.227 8.284 1.00 96.50 100 GLN A C 1
ATOM 794 O O . GLN A 1 100 ? -9.213 -14.297 8.098 1.00 96.50 100 GLN A O 1
ATOM 799 N N . HIS A 1 101 ? -9.269 -12.259 9.036 1.00 96.44 101 HIS A N 1
ATOM 800 C CA . HIS A 1 101 ? -7.924 -12.311 9.608 1.00 96.44 101 HIS A CA 1
ATOM 801 C C . HIS A 1 101 ? -7.881 -11.822 11.070 1.00 96.44 101 HIS A C 1
ATOM 803 O O . HIS A 1 101 ? -7.125 -10.897 11.384 1.00 96.44 101 HIS A O 1
ATOM 809 N N . PRO A 1 102 ? -8.611 -12.470 12.000 1.00 96.25 102 PRO A N 1
ATOM 810 C CA . PRO A 1 102 ? -8.744 -12.002 13.385 1.00 96.25 102 PRO A CA 1
ATOM 811 C C . PRO A 1 102 ? -7.421 -12.009 14.167 1.00 96.25 102 P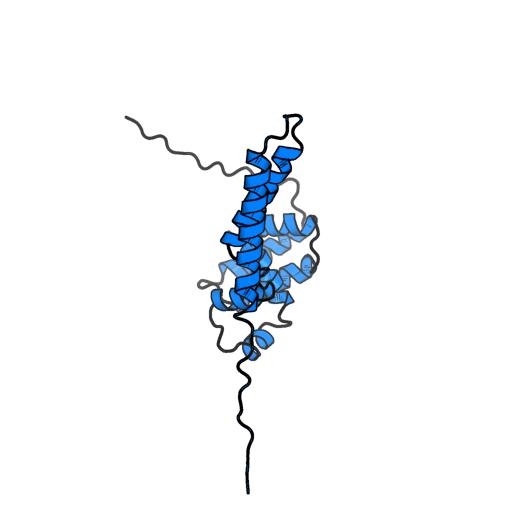RO A C 1
ATOM 813 O O . PRO A 1 102 ? -7.252 -11.269 15.134 1.00 96.25 102 PRO A O 1
ATOM 816 N N . THR A 1 103 ? -6.448 -12.819 13.746 1.00 96.19 103 THR A N 1
ATOM 817 C CA . THR A 1 103 ? -5.122 -12.909 14.376 1.00 96.19 103 THR A CA 1
ATOM 818 C C . THR A 1 103 ? -4.170 -11.785 13.950 1.00 96.19 103 THR A C 1
ATOM 820 O O . THR A 1 103 ? -3.118 -11.595 14.565 1.00 96.19 103 THR A O 1
ATOM 823 N N . VAL A 1 104 ? -4.508 -11.007 12.915 1.00 95.94 104 VAL A N 1
ATOM 824 C CA . VAL A 1 104 ? -3.613 -10.001 12.331 1.00 95.94 104 VAL A CA 1
ATOM 825 C C . VAL A 1 104 ? -3.840 -8.632 12.968 1.00 95.94 104 VAL A C 1
ATOM 827 O O . VAL A 1 104 ? -4.585 -7.790 12.479 1.00 95.94 104 VAL A O 1
ATOM 830 N N . THR A 1 105 ? -3.119 -8.381 14.058 1.00 94.56 105 THR A N 1
ATOM 831 C CA . THR A 1 105 ? -3.237 -7.146 14.859 1.00 94.56 105 THR A CA 1
ATOM 832 C C . THR A 1 105 ? -2.139 -6.115 14.584 1.00 94.56 105 THR A C 1
ATOM 834 O O . THR A 1 105 ? -2.180 -4.995 15.100 1.00 94.56 105 THR A O 1
ATOM 837 N N . SER A 1 106 ? -1.155 -6.446 13.740 1.00 94.75 106 SER A N 1
ATOM 838 C CA . SER A 1 106 ? -0.036 -5.560 13.400 1.00 94.75 106 SER A CA 1
ATOM 839 C C . SER A 1 106 ? 0.019 -5.204 11.913 1.00 94.75 106 SER A C 1
ATOM 841 O O . SER A 1 106 ? -0.361 -5.983 11.040 1.00 94.75 106 SER A O 1
ATOM 843 N N . TRP A 1 107 ? 0.574 -4.028 11.598 1.00 94.00 107 TRP A N 1
ATOM 844 C CA . TRP A 1 107 ? 0.791 -3.626 10.203 1.00 94.00 107 TRP A CA 1
ATOM 845 C C . TRP A 1 107 ? 1.747 -4.566 9.455 1.00 94.00 107 TRP A C 1
ATOM 847 O O . TRP A 1 107 ? 1.638 -4.694 8.239 1.00 94.00 107 TRP A O 1
ATOM 857 N N . THR A 1 108 ? 2.681 -5.219 10.152 1.00 93.62 108 THR A N 1
ATOM 858 C CA . THR A 1 108 ? 3.572 -6.212 9.537 1.00 93.62 108 THR A CA 1
ATOM 859 C C . THR A 1 108 ? 2.773 -7.403 9.021 1.00 93.62 108 THR A C 1
ATOM 861 O O . THR A 1 108 ? 2.872 -7.696 7.837 1.00 93.62 108 THR A O 1
ATOM 864 N N . GLY A 1 109 ? 1.880 -7.979 9.833 1.00 94.81 109 GLY A N 1
ATOM 865 C CA . GLY A 1 109 ? 1.039 -9.090 9.377 1.00 94.81 109 GLY A CA 1
ATOM 866 C C . GLY A 1 109 ? 0.136 -8.703 8.199 1.00 94.81 109 GLY A C 1
ATOM 867 O O . GLY A 1 109 ? 0.030 -9.442 7.226 1.00 94.81 109 GLY A O 1
ATOM 868 N N . VAL A 1 110 ? -0.425 -7.486 8.201 1.00 95.44 110 VAL A N 1
ATOM 869 C CA . VAL A 1 110 ? -1.191 -6.984 7.041 1.00 95.44 110 VAL A CA 1
ATOM 870 C C . VAL A 1 110 ? -0.317 -6.880 5.793 1.00 95.44 110 VAL A C 1
ATOM 872 O O . VAL A 1 110 ? -0.758 -7.201 4.690 1.00 95.44 110 VAL A O 1
ATOM 875 N N . ARG A 1 111 ? 0.931 -6.415 5.943 1.00 94.56 111 ARG A N 1
ATOM 876 C CA . ARG A 1 111 ? 1.874 -6.311 4.826 1.00 94.56 111 ARG A CA 1
ATOM 877 C C . ARG A 1 111 ? 2.176 -7.665 4.208 1.00 94.56 111 ARG A C 1
ATOM 879 O O . ARG A 1 111 ? 2.296 -7.717 2.984 1.00 94.56 111 ARG A O 1
ATOM 886 N N . ASP A 1 112 ? 2.323 -8.695 5.024 1.00 92.75 112 ASP A N 1
ATOM 887 C CA . ASP A 1 112 ? 2.607 -10.045 4.552 1.00 92.75 112 ASP A CA 1
ATOM 888 C C . ASP A 1 112 ? 1.411 -10.547 3.731 1.00 92.75 112 ASP A C 1
ATOM 890 O O . ASP A 1 112 ? 1.576 -10.812 2.539 1.00 92.75 112 ASP A O 1
ATOM 894 N N . LEU A 1 113 ? 0.184 -10.392 4.248 1.00 92.75 113 LEU A N 1
ATOM 895 C CA . LEU A 1 113 ? -1.051 -10.737 3.531 1.00 92.75 113 LEU A CA 1
ATOM 896 C C . LEU A 1 113 ? -1.208 -10.037 2.171 1.00 92.75 113 LEU A C 1
ATOM 898 O O . LEU A 1 113 ? -1.643 -10.655 1.196 1.00 92.75 113 LEU A O 1
ATOM 902 N N . ILE A 1 114 ? -0.903 -8.740 2.063 1.00 92.06 114 ILE A N 1
ATOM 903 C CA . ILE A 1 114 ? -1.011 -8.006 0.781 1.00 92.06 114 ILE A CA 1
ATOM 904 C C . ILE A 1 114 ? 0.184 -8.255 -0.154 1.00 92.06 114 ILE A C 1
ATOM 906 O O . ILE A 1 114 ? 0.151 -7.839 -1.315 1.00 92.06 114 ILE A O 1
ATOM 910 N N . THR A 1 115 ? 1.263 -8.870 0.341 1.00 84.62 115 THR A N 1
ATOM 911 C CA . THR A 1 115 ? 2.472 -9.170 -0.441 1.00 84.62 115 THR A CA 1
ATOM 912 C C . THR A 1 115 ? 2.515 -10.631 -0.885 1.00 84.62 115 THR A C 1
ATOM 914 O O . THR A 1 115 ? 3.039 -10.882 -1.965 1.00 84.62 115 THR A O 1
ATOM 917 N N . GLU A 1 116 ? 1.889 -11.554 -0.148 1.00 65.19 116 GLU A N 1
ATOM 918 C CA . GLU A 1 116 ? 1.795 -12.998 -0.433 1.00 65.19 116 GLU A CA 1
ATOM 919 C C . GLU A 1 116 ? 1.275 -13.312 -1.847 1.00 65.19 116 GLU A C 1
ATOM 921 O O . GLU A 1 116 ? 1.680 -14.289 -2.473 1.00 65.19 116 GLU A O 1
ATOM 926 N N . SER A 1 117 ? 0.432 -12.439 -2.415 1.00 53.47 117 SER A N 1
ATOM 927 C CA . SER A 1 117 ? -0.039 -12.559 -3.806 1.00 53.47 117 SER A CA 1
ATOM 928 C C . SER A 1 117 ? 1.084 -12.428 -4.844 1.00 53.47 117 SER A C 1
ATOM 930 O O . SER A 1 117 ? 0.908 -12.763 -6.010 1.00 53.47 117 SER A O 1
ATOM 932 N N . ARG A 1 118 ? 2.252 -11.928 -4.437 1.00 50.81 118 ARG A N 1
ATOM 933 C CA . ARG A 1 118 ? 3.497 -12.041 -5.185 1.00 50.81 118 ARG A CA 1
ATOM 934 C C . ARG A 1 118 ? 4.288 -13.154 -4.531 1.00 50.81 118 ARG A C 1
ATOM 936 O O . ARG A 1 118 ? 5.217 -12.873 -3.776 1.00 50.81 118 ARG A O 1
ATOM 943 N N . LYS A 1 119 ? 3.959 -14.410 -4.854 1.00 49.66 119 LYS A N 1
ATOM 944 C CA . LYS A 1 119 ? 4.966 -15.467 -4.736 1.00 49.66 119 LYS A CA 1
ATOM 945 C C . LYS A 1 119 ? 6.242 -14.878 -5.345 1.00 49.66 119 LYS A C 1
ATOM 947 O O . LYS A 1 119 ? 6.169 -14.413 -6.491 1.00 49.66 119 LYS A O 1
ATOM 952 N N . PRO A 1 120 ? 7.360 -14.768 -4.606 1.00 47.78 120 PRO A N 1
ATOM 953 C CA . PRO A 1 120 ? 8.619 -14.506 -5.274 1.00 47.78 120 PRO A CA 1
ATOM 954 C C . PRO A 1 120 ? 8.680 -15.557 -6.376 1.00 47.78 120 PRO A C 1
ATOM 956 O O . PRO A 1 120 ? 8.484 -16.739 -6.082 1.00 47.78 120 PRO A O 1
ATOM 959 N N . VAL A 1 121 ? 8.831 -15.128 -7.638 1.00 51.19 121 VAL A N 1
ATOM 960 C CA . VAL A 1 121 ? 9.251 -16.043 -8.709 1.00 51.19 121 VAL A CA 1
ATOM 961 C C . VAL A 1 121 ? 10.346 -16.859 -8.060 1.00 51.19 121 VAL A C 1
ATOM 963 O O . VAL A 1 121 ? 11.251 -16.239 -7.507 1.00 51.19 121 VAL A O 1
ATOM 966 N N . SER A 1 122 ? 10.127 -18.165 -7.934 1.00 50.62 122 SER A N 1
ATOM 967 C CA . SER A 1 122 ? 10.811 -19.086 -7.028 1.00 50.62 122 SER A CA 1
ATOM 968 C C . SER A 1 122 ? 12.312 -19.050 -7.282 1.00 50.62 122 SER A C 1
ATOM 970 O O . SER A 1 122 ? 12.870 -19.891 -7.970 1.00 50.62 122 SER A O 1
ATOM 972 N N . GLY A 1 123 ? 12.940 -18.023 -6.733 1.00 55.50 123 GLY A N 1
ATOM 973 C CA . GLY A 1 123 ? 14.114 -17.397 -7.301 1.00 55.50 123 GLY A CA 1
ATOM 974 C C . GLY A 1 123 ? 14.725 -16.550 -6.199 1.00 55.50 123 GLY A C 1
ATOM 975 O O . GLY A 1 123 ? 14.385 -15.378 -6.050 1.00 55.50 123 GLY A O 1
ATOM 976 N N . GLY A 1 124 ? 15.506 -17.164 -5.314 1.00 60.56 124 GLY A N 1
ATOM 977 C CA . GLY A 1 124 ? 16.105 -16.490 -4.167 1.00 60.56 124 GLY A CA 1
ATOM 978 C C . GLY A 1 124 ? 17.010 -15.343 -4.624 1.00 60.56 124 GLY A C 1
ATOM 979 O O . GLY A 1 124 ? 17.280 -15.172 -5.811 1.00 60.56 124 GLY A O 1
ATOM 980 N N . ARG A 1 125 ? 17.556 -14.561 -3.682 1.00 61.84 125 ARG A N 1
ATOM 981 C CA . ARG A 1 125 ? 18.555 -13.520 -4.015 1.00 61.84 125 ARG A CA 1
ATOM 982 C C . ARG A 1 125 ? 19.713 -14.058 -4.878 1.00 61.84 125 ARG A C 1
ATOM 984 O O . ARG A 1 125 ? 20.257 -13.302 -5.674 1.00 61.84 125 ARG A O 1
ATOM 991 N N . ARG A 1 126 ? 20.047 -15.349 -4.736 1.00 63.28 126 ARG A N 1
ATOM 992 C CA . ARG A 1 126 ? 21.039 -16.067 -5.554 1.00 63.28 126 ARG A CA 1
ATOM 993 C C . ARG A 1 126 ? 20.620 -16.186 -7.020 1.00 63.28 126 ARG A C 1
ATOM 995 O O . ARG A 1 126 ? 21.409 -15.845 -7.887 1.00 63.28 126 ARG A O 1
ATOM 1002 N N . ASP A 1 127 ? 19.372 -16.541 -7.292 1.00 66.94 127 ASP A N 1
ATOM 1003 C CA . ASP A 1 127 ? 18.877 -16.743 -8.660 1.00 66.94 127 ASP A CA 1
ATOM 1004 C C . ASP A 1 127 ? 18.806 -15.410 -9.418 1.00 66.94 127 ASP A C 1
ATOM 1006 O O . ASP A 1 127 ? 19.178 -15.319 -10.584 1.00 66.94 127 ASP A O 1
ATOM 1010 N N . PHE A 1 128 ? 18.448 -14.326 -8.723 1.00 70.25 128 PHE A N 1
ATOM 1011 C CA . PHE A 1 128 ? 18.539 -12.970 -9.275 1.00 70.25 128 PHE A CA 1
ATOM 1012 C C . PHE A 1 128 ? 19.977 -12.538 -9.585 1.00 70.25 128 PHE A C 1
ATOM 1014 O O . PHE A 1 128 ? 20.207 -11.862 -10.590 1.00 70.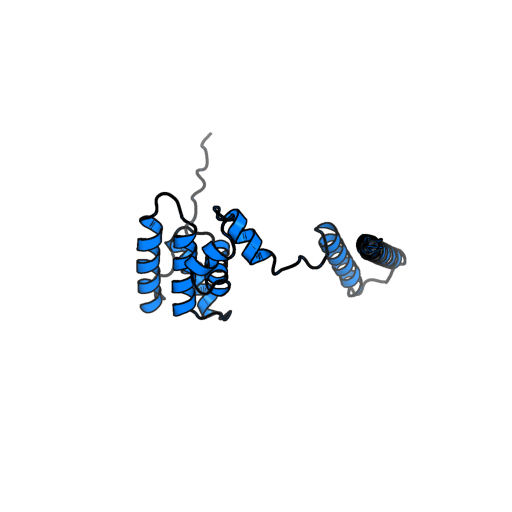25 128 PHE A O 1
ATOM 1021 N N . ALA A 1 129 ? 20.937 -12.898 -8.730 1.00 75.44 129 ALA A N 1
ATOM 1022 C CA . ALA A 1 129 ? 22.347 -12.618 -8.975 1.00 75.44 129 ALA A CA 1
ATOM 1023 C C . ALA A 1 129 ? 22.863 -13.413 -10.185 1.00 75.44 129 ALA A C 1
ATOM 1025 O O . ALA A 1 129 ? 23.488 -12.822 -11.061 1.00 75.44 129 ALA A O 1
ATOM 1026 N N . LEU A 1 130 ? 22.514 -14.701 -10.289 1.00 73.00 130 LEU A N 1
ATOM 1027 C CA . LEU A 1 130 ? 22.883 -15.569 -11.411 1.00 73.00 130 LEU A CA 1
ATOM 1028 C C . LEU A 1 130 ? 22.308 -15.072 -12.742 1.00 73.00 130 LEU A C 1
ATOM 1030 O O . LEU A 1 130 ? 23.047 -14.931 -13.712 1.00 73.00 130 LEU A O 1
ATOM 1034 N N . VAL A 1 131 ? 21.021 -14.710 -12.782 1.00 76.56 131 VAL A N 1
ATOM 1035 C CA . VAL A 1 131 ? 20.390 -14.143 -13.988 1.00 76.56 131 VAL A CA 1
ATOM 1036 C C . VAL A 1 131 ? 21.078 -12.845 -14.416 1.00 76.56 131 VAL A C 1
ATOM 1038 O O . VAL A 1 131 ? 21.300 -12.626 -15.607 1.00 76.56 131 VAL A O 1
ATOM 1041 N N . ARG A 1 132 ? 21.455 -11.983 -13.465 1.00 78.88 132 ARG A N 1
ATOM 1042 C CA . ARG A 1 132 ? 22.166 -10.733 -13.765 1.00 78.88 132 ARG A CA 1
ATOM 1043 C C . ARG A 1 132 ? 23.581 -10.990 -14.292 1.00 78.88 132 ARG A C 1
ATOM 1045 O O . ARG A 1 132 ? 23.990 -10.322 -15.240 1.00 78.88 132 ARG A O 1
ATOM 1052 N N . SER A 1 133 ? 24.304 -11.947 -13.713 1.00 77.12 133 SER A N 1
ATOM 1053 C CA . SER A 1 133 ? 25.630 -12.355 -14.192 1.00 77.12 133 SER A CA 1
ATOM 1054 C C . SER A 1 133 ? 25.557 -12.938 -15.603 1.00 77.12 133 SER A C 1
ATOM 1056 O O . SER A 1 133 ? 26.329 -12.528 -16.464 1.00 77.12 133 SER A O 1
ATOM 1058 N N . LEU A 1 134 ? 24.565 -13.790 -15.884 1.00 77.81 134 LEU A N 1
ATOM 1059 C CA . LEU A 1 134 ? 24.327 -14.339 -17.220 1.00 77.81 134 LEU A CA 1
ATOM 1060 C C . LEU A 1 134 ? 24.014 -13.234 -18.240 1.00 77.81 134 LEU A C 1
ATOM 1062 O O . LEU A 1 134 ? 24.579 -13.216 -19.328 1.00 77.81 134 LEU A O 1
ATOM 1066 N N . GLN A 1 135 ? 23.156 -12.271 -17.887 1.00 78.25 135 GLN A N 1
ATOM 1067 C CA . GLN A 1 135 ? 22.856 -11.122 -18.749 1.00 78.25 135 GLN A CA 1
ATOM 1068 C C . GLN A 1 135 ? 24.102 -10.283 -19.050 1.00 78.25 135 GLN A C 1
ATOM 1070 O O . GLN A 1 135 ? 24.272 -9.838 -20.183 1.00 78.25 135 GLN A O 1
ATOM 1075 N N . SER A 1 136 ? 24.974 -10.081 -18.057 1.00 78.06 136 SER A N 1
ATOM 1076 C CA . SER A 1 136 ? 26.240 -9.365 -18.233 1.00 78.06 136 SER A CA 1
ATOM 1077 C C . SER A 1 136 ? 27.202 -10.129 -19.146 1.00 78.06 136 SER A C 1
ATOM 1079 O O . SER A 1 136 ? 27.773 -9.533 -20.058 1.00 78.06 136 SER A O 1
ATOM 1081 N N . ALA A 1 137 ? 27.332 -11.445 -18.948 1.00 76.19 137 ALA A N 1
ATOM 1082 C CA . ALA A 1 137 ? 28.149 -12.308 -19.793 1.00 76.19 137 ALA A CA 1
ATOM 1083 C C . ALA A 1 137 ? 27.641 -12.282 -21.241 1.00 76.19 137 ALA A C 1
ATOM 1085 O O . ALA A 1 137 ? 28.403 -11.946 -22.138 1.00 76.19 137 ALA A O 1
ATOM 1086 N N . VAL A 1 138 ? 26.340 -12.492 -21.472 1.00 77.00 138 VAL A N 1
ATOM 1087 C CA . VAL A 1 138 ? 25.708 -12.440 -22.807 1.00 77.00 138 VAL A CA 1
ATOM 1088 C C . VAL A 1 138 ? 25.841 -11.060 -23.464 1.00 77.00 138 VAL A C 1
ATOM 1090 O O . VAL A 1 138 ? 26.062 -10.969 -24.670 1.00 77.00 138 VAL A O 1
ATOM 1093 N N . ALA A 1 139 ? 25.744 -9.967 -22.703 1.00 74.31 139 ALA A N 1
ATOM 1094 C CA . ALA A 1 139 ? 25.953 -8.621 -23.238 1.00 74.31 139 ALA A CA 1
ATOM 1095 C C . ALA A 1 139 ? 27.393 -8.407 -23.733 1.00 74.31 139 ALA A C 1
ATOM 1097 O O . ALA A 1 139 ? 27.586 -7.727 -24.741 1.00 74.31 139 ALA A O 1
ATOM 1098 N N . SER A 1 140 ? 28.384 -9.038 -23.093 1.00 67.75 140 SER A N 1
ATOM 1099 C CA . SER A 1 140 ? 29.780 -8.985 -23.543 1.00 67.75 140 SER A CA 1
ATOM 1100 C C . SER A 1 140 ? 30.012 -9.647 -24.914 1.00 67.75 140 SER A C 1
ATOM 1102 O O . SER A 1 140 ? 30.968 -9.286 -25.595 1.00 67.75 140 SER A O 1
ATOM 1104 N N . PHE A 1 141 ? 29.101 -10.519 -25.378 1.00 64.38 141 PHE A N 1
ATOM 1105 C CA . PHE A 1 141 ? 29.129 -11.111 -26.730 1.00 64.38 141 PHE A CA 1
ATOM 1106 C C . PHE A 1 141 ? 28.602 -10.191 -27.828 1.00 64.38 141 PHE A C 1
ATOM 1108 O O . PHE A 1 141 ? 28.846 -10.442 -29.001 1.00 64.38 141 PHE A O 1
ATOM 1115 N N . LYS A 1 142 ? 27.875 -9.125 -27.476 1.00 64.12 142 LYS A N 1
ATOM 1116 C CA . LYS A 1 142 ? 27.461 -8.101 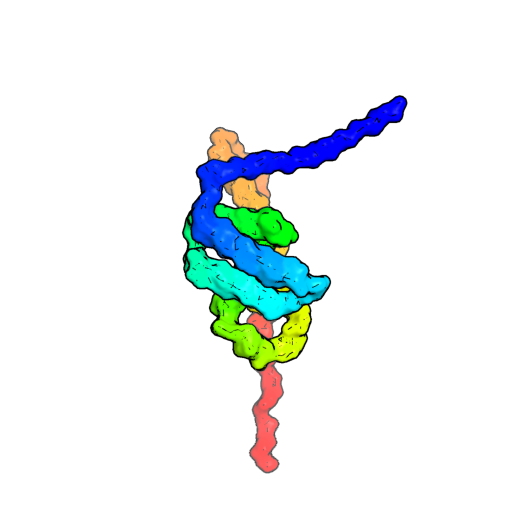-28.450 1.00 64.12 142 LYS A CA 1
ATOM 1117 C C . LYS A 1 142 ? 28.569 -7.079 -28.726 1.00 64.12 142 LYS A C 1
ATOM 1119 O O . LYS A 1 142 ? 28.361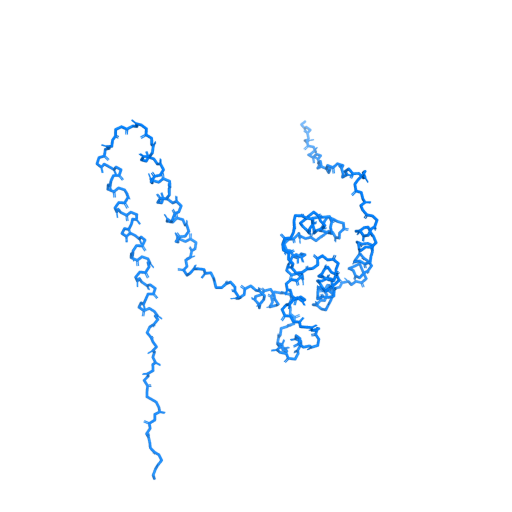 -6.166 -29.521 1.00 64.12 142 LYS A O 1
ATOM 1124 N N . SER A 1 143 ? 29.713 -7.212 -28.054 1.00 62.56 143 SER A N 1
ATOM 1125 C CA . SER A 1 143 ? 30.913 -6.421 -28.313 1.00 62.56 143 SER A CA 1
ATOM 1126 C C . SER A 1 143 ? 31.604 -6.910 -29.596 1.00 62.56 143 SER A C 1
ATOM 1128 O O . SER A 1 143 ? 31.636 -8.117 -29.818 1.00 62.56 143 SER A O 1
ATOM 1130 N N . PRO A 1 14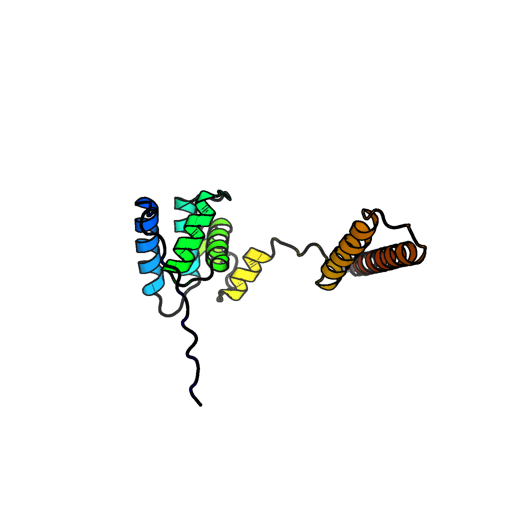4 ? 32.200 -6.024 -30.415 1.00 64.38 144 PRO A N 1
ATOM 1131 C CA . PRO A 1 144 ? 32.945 -6.391 -31.630 1.00 64.38 144 PRO A CA 1
ATOM 1132 C C . PRO A 1 144 ? 34.277 -7.130 -31.375 1.00 64.38 144 PRO A C 1
ATOM 1134 O O . PRO A 1 144 ? 35.027 -7.392 -32.310 1.00 64.38 144 PRO A O 1
ATOM 1137 N N . GLU A 1 145 ? 34.586 -7.445 -30.118 1.00 66.69 145 GLU A N 1
ATOM 1138 C CA . GLU A 1 145 ? 35.780 -8.181 -29.702 1.00 66.69 145 GLU A CA 1
ATOM 1139 C C . GLU A 1 145 ? 35.739 -9.652 -30.157 1.00 66.69 145 GLU A C 1
ATOM 1141 O O . GLU A 1 145 ? 34.672 -10.275 -30.114 1.00 66.69 145 GLU A O 1
ATOM 1146 N N . PRO A 1 146 ? 36.889 -10.248 -30.529 1.00 62.28 146 PRO A N 1
ATOM 1147 C CA . PRO A 1 146 ? 36.953 -11.649 -30.917 1.00 62.28 146 PRO A CA 1
ATOM 1148 C C . PRO A 1 146 ? 36.459 -12.563 -29.787 1.00 62.28 146 PRO A C 1
ATOM 1150 O O . PRO A 1 146 ? 36.703 -12.351 -28.593 1.00 62.28 146 PRO A O 1
ATOM 1153 N N . PHE A 1 147 ? 35.705 -13.579 -30.193 1.00 64.25 147 PHE A N 1
ATOM 1154 C CA . PHE A 1 147 ? 35.165 -14.600 -29.311 1.00 64.25 147 PHE A CA 1
ATOM 1155 C C . PHE A 1 147 ? 36.305 -15.515 -28.861 1.00 64.25 147 PHE A C 1
ATOM 1157 O O . PHE A 1 147 ? 36.892 -16.214 -29.683 1.00 64.25 147 PHE A O 1
ATOM 1164 N N . ASP A 1 148 ? 36.608 -15.507 -27.566 1.00 76.88 148 ASP A N 1
ATOM 1165 C CA . ASP A 1 148 ? 37.593 -16.403 -26.962 1.00 76.88 148 ASP A CA 1
ATOM 1166 C C . ASP A 1 148 ? 36.882 -17.523 -26.184 1.00 76.88 148 ASP A C 1
ATOM 1168 O O . ASP A 1 148 ? 35.811 -17.303 -25.602 1.00 76.88 148 ASP A O 1
ATOM 1172 N N . SER A 1 149 ? 37.471 -18.721 -26.170 1.00 74.50 149 SER A N 1
ATOM 1173 C CA . SER A 1 149 ? 36.925 -19.933 -25.541 1.00 74.50 149 SER A CA 1
ATOM 1174 C C . SER A 1 149 ? 36.602 -19.725 -24.061 1.00 74.50 149 SER A C 1
ATOM 1176 O O . SER A 1 149 ? 35.590 -20.227 -23.574 1.00 74.50 149 SER A O 1
ATOM 1178 N N . SER A 1 150 ? 37.380 -18.882 -23.380 1.00 77.19 150 SER A N 1
ATOM 1179 C CA . SER A 1 150 ? 37.170 -18.488 -21.983 1.00 77.19 150 SER A CA 1
ATOM 1180 C C . SER A 1 150 ? 35.763 -17.919 -21.716 1.00 77.19 150 SER A C 1
ATOM 1182 O O . SER A 1 150 ? 35.105 -18.276 -20.736 1.00 77.19 150 SER A O 1
ATOM 1184 N N . LYS A 1 151 ? 35.221 -17.100 -22.631 1.00 73.50 151 LYS A N 1
ATOM 1185 C CA . LYS A 1 151 ? 33.874 -16.520 -22.469 1.00 73.50 151 LYS A CA 1
ATOM 1186 C C . LYS A 1 151 ? 32.774 -17.575 -22.649 1.00 73.50 151 LYS A C 1
ATOM 1188 O O . LYS A 1 151 ? 31.729 -17.505 -21.998 1.00 73.50 151 LYS A O 1
ATOM 1193 N N . ALA A 1 152 ? 32.990 -18.547 -23.538 1.00 74.38 152 ALA A N 1
ATOM 1194 C CA . ALA A 1 152 ? 32.053 -19.645 -23.778 1.00 74.38 152 ALA A CA 1
ATOM 1195 C C . ALA A 1 152 ? 31.969 -20.596 -22.575 1.00 74.38 152 ALA A C 1
ATOM 1197 O O . ALA A 1 152 ? 30.877 -21.038 -22.203 1.00 74.38 152 ALA A O 1
ATOM 1198 N N . GLU A 1 153 ? 33.108 -20.866 -21.938 1.00 76.94 153 GLU A N 1
ATOM 1199 C CA . GLU A 1 153 ? 33.187 -21.647 -20.703 1.00 76.94 153 GLU A CA 1
ATOM 1200 C C . GLU A 1 153 ? 32.473 -20.939 -19.546 1.00 76.94 153 GLU A C 1
ATOM 1202 O O . GLU A 1 153 ? 31.710 -21.572 -18.814 1.00 76.94 153 GLU A O 1
ATOM 1207 N N . GLU A 1 154 ? 32.626 -19.615 -19.420 1.00 78.62 154 GLU A N 1
ATOM 1208 C CA . GLU A 1 154 ? 31.949 -18.843 -18.375 1.00 78.62 154 GLU A CA 1
ATOM 1209 C C . GLU A 1 154 ? 30.418 -18.873 -18.517 1.00 78.62 154 GLU A C 1
ATOM 1211 O O . GLU A 1 154 ? 29.715 -19.099 -17.527 1.00 78.62 154 GLU A O 1
ATOM 1216 N N . ILE A 1 155 ? 29.884 -18.718 -19.737 1.00 77.00 155 ILE A N 1
ATOM 1217 C CA . ILE A 1 155 ? 28.442 -18.881 -19.987 1.00 77.00 155 ILE A CA 1
ATOM 1218 C C . ILE A 1 155 ? 27.988 -20.298 -19.654 1.00 77.00 155 ILE A C 1
ATOM 1220 O O . ILE A 1 155 ? 26.975 -20.464 -18.976 1.00 77.00 155 ILE A O 1
ATOM 1224 N N . SER A 1 156 ? 28.712 -21.309 -20.131 1.00 74.75 156 SER A N 1
ATOM 1225 C CA . SER A 1 156 ? 28.335 -22.711 -19.932 1.00 74.75 156 SER A CA 1
ATOM 1226 C C . SER A 1 156 ? 28.280 -23.056 -18.444 1.00 74.75 156 SER A C 1
ATOM 1228 O O . SER A 1 156 ? 27.315 -23.667 -17.984 1.00 74.75 156 SER A O 1
ATOM 1230 N N . ARG A 1 157 ? 29.247 -22.558 -17.661 1.00 84.69 157 ARG A N 1
ATOM 1231 C CA . ARG A 1 157 ? 29.247 -22.668 -16.199 1.00 84.69 157 ARG A CA 1
ATOM 1232 C C . ARG A 1 157 ? 28.027 -21.992 -15.571 1.00 84.69 157 ARG A C 1
ATOM 1234 O O . ARG A 1 157 ? 27.343 -22.613 -14.764 1.00 84.69 157 ARG A O 1
ATOM 1241 N N . LEU A 1 158 ? 27.728 -20.745 -15.943 1.00 78.88 158 LEU A N 1
ATOM 1242 C CA . LEU A 1 158 ? 26.596 -19.997 -15.377 1.00 78.88 158 LEU A CA 1
ATOM 1243 C C . LEU A 1 158 ? 25.238 -20.621 -15.734 1.00 78.88 158 LEU A C 1
ATOM 1245 O O . LEU A 1 158 ? 24.331 -20.629 -14.901 1.00 78.88 158 LEU A O 1
ATOM 1249 N N . LEU A 1 159 ? 25.089 -21.164 -16.946 1.00 76.00 159 LEU A N 1
ATOM 1250 C CA . LEU A 1 159 ? 23.894 -21.908 -17.351 1.00 76.00 159 LEU A CA 1
ATOM 1251 C C . LEU A 1 159 ? 23.743 -23.203 -16.550 1.00 76.00 159 LEU A C 1
ATOM 1253 O O . LEU A 1 159 ? 22.638 -23.505 -16.103 1.00 76.00 159 LEU A O 1
ATOM 1257 N N . GLN A 1 160 ? 24.839 -23.927 -16.314 1.00 75.19 160 GLN A N 1
ATOM 1258 C CA . GLN A 1 160 ? 24.821 -25.142 -15.503 1.00 75.19 160 GLN A CA 1
ATOM 1259 C C . GLN A 1 160 ? 24.478 -24.847 -14.034 1.00 75.19 160 GLN A C 1
ATOM 1261 O O . GLN A 1 160 ? 23.673 -25.557 -13.437 1.00 75.19 160 GLN A O 1
ATOM 1266 N N . GLU A 1 161 ? 25.029 -23.778 -13.451 1.00 77.75 161 GLU A N 1
ATOM 1267 C CA . GLU A 1 161 ? 24.686 -23.338 -12.091 1.00 77.75 161 GLU A CA 1
ATOM 1268 C C . GLU A 1 161 ? 23.205 -22.960 -11.972 1.00 77.75 161 GLU A C 1
ATOM 1270 O O . GLU A 1 161 ? 22.544 -23.332 -11.001 1.00 77.75 161 GLU A O 1
ATOM 1275 N N . LEU A 1 162 ? 22.663 -22.266 -12.976 1.00 77.06 162 LEU A N 1
ATOM 1276 C CA . LEU A 1 162 ? 21.251 -21.898 -13.020 1.00 77.06 162 LEU A CA 1
ATOM 1277 C C . LEU A 1 162 ? 20.343 -23.129 -13.182 1.00 77.06 162 LEU A C 1
ATOM 1279 O O . LEU A 1 162 ? 19.319 -23.223 -12.506 1.00 77.06 162 LEU A O 1
ATOM 1283 N N . PHE A 1 163 ? 20.731 -24.086 -14.029 1.00 72.69 163 PHE A N 1
ATOM 1284 C CA . PHE A 1 163 ? 20.019 -25.351 -14.212 1.00 72.69 163 PHE A CA 1
ATOM 1285 C C . PHE A 1 163 ? 19.999 -26.186 -12.925 1.00 72.69 163 PHE A C 1
ATOM 1287 O O . PHE A 1 163 ? 18.941 -26.665 -12.518 1.00 72.69 163 PHE A O 1
ATOM 1294 N N . ASN A 1 164 ? 21.134 -26.299 -12.231 1.00 73.94 164 ASN A N 1
ATOM 1295 C CA . ASN A 1 164 ? 21.225 -27.012 -10.955 1.00 73.94 164 ASN A CA 1
ATOM 1296 C C . ASN A 1 164 ? 20.386 -26.318 -9.867 1.00 73.94 164 ASN A C 1
ATOM 1298 O O . ASN A 1 164 ? 19.639 -26.973 -9.145 1.00 73.94 164 ASN A O 1
ATOM 1302 N N . ALA A 1 165 ? 20.444 -24.983 -9.780 1.00 71.50 165 ALA A N 1
ATOM 1303 C CA . ALA A 1 165 ? 19.637 -24.209 -8.834 1.00 71.50 165 ALA A CA 1
ATOM 1304 C C . ALA A 1 165 ? 18.123 -24.331 -9.095 1.00 71.50 165 ALA A C 1
ATOM 1306 O O . ALA A 1 165 ? 17.330 -24.310 -8.149 1.00 71.50 165 ALA A O 1
ATOM 1307 N N . ALA A 1 166 ? 17.720 -24.469 -10.361 1.00 64.75 166 ALA A N 1
ATOM 1308 C CA . ALA A 1 166 ? 16.337 -24.727 -10.746 1.00 64.75 166 ALA A CA 1
ATOM 1309 C C . ALA A 1 166 ? 15.908 -26.172 -10.428 1.00 64.75 166 ALA A C 1
ATOM 1311 O O . ALA A 1 166 ? 14.836 -26.364 -9.860 1.00 64.75 166 ALA A O 1
ATOM 1312 N N . SER A 1 167 ? 16.762 -27.160 -10.710 1.00 65.00 167 SER A N 1
ATOM 1313 C CA . SER A 1 167 ? 16.476 -28.591 -10.508 1.00 65.00 167 SER A CA 1
ATOM 1314 C C . SER A 1 167 ? 16.378 -28.970 -9.022 1.00 65.00 167 SER A C 1
ATOM 1316 O O . SER A 1 167 ? 15.460 -29.683 -8.629 1.00 65.00 167 SER A O 1
ATOM 1318 N N . CYS A 1 168 ? 17.216 -28.393 -8.148 1.00 57.00 168 CYS A N 1
ATOM 1319 C CA . CYS A 1 168 ? 17.120 -28.600 -6.692 1.00 57.00 168 CYS A CA 1
ATOM 1320 C C . CYS A 1 168 ? 15.797 -28.098 -6.073 1.00 57.00 168 CYS A C 1
ATOM 1322 O O . CYS A 1 168 ? 15.497 -28.404 -4.920 1.00 57.00 168 CYS A O 1
ATOM 1324 N N . ARG A 1 169 ? 15.002 -27.291 -6.791 1.00 53.91 169 ARG A N 1
ATOM 1325 C CA . ARG A 1 169 ? 13.679 -26.837 -6.322 1.00 53.91 169 ARG A CA 1
ATOM 1326 C C . ARG A 1 169 ? 12.557 -27.818 -6.647 1.00 53.91 169 ARG A C 1
ATOM 1328 O O . ARG A 1 169 ? 11.494 -27.704 -6.038 1.00 53.91 169 ARG A O 1
ATOM 1335 N N . GLU A 1 170 ? 12.768 -28.732 -7.588 1.00 50.22 170 GLU A N 1
ATOM 1336 C CA . GLU A 1 170 ? 11.759 -29.708 -8.007 1.00 50.22 170 GLU A CA 1
ATOM 1337 C C . GLU A 1 170 ? 11.687 -30.901 -7.040 1.00 50.22 170 GLU A C 1
ATOM 1339 O O . GLU A 1 170 ? 10.591 -31.355 -6.721 1.00 50.22 170 GLU A O 1
ATOM 1344 N N . GLU A 1 171 ? 12.813 -31.311 -6.442 1.00 47.28 171 GLU A N 1
ATOM 1345 C CA . GLU A 1 171 ? 12.854 -32.415 -5.464 1.00 47.28 171 GLU A CA 1
ATOM 1346 C C . GLU A 1 171 ? 12.186 -32.093 -4.115 1.00 47.28 171 GLU A C 1
ATOM 1348 O O . GLU A 1 171 ? 11.656 -32.985 -3.460 1.00 47.28 171 GLU A O 1
ATOM 1353 N N . VAL A 1 172 ? 12.110 -30.821 -3.707 1.00 46.75 172 VAL A N 1
ATOM 1354 C CA . VAL A 1 172 ? 11.433 -30.412 -2.451 1.00 46.75 172 VAL A CA 1
ATOM 1355 C C . VAL A 1 172 ? 9.903 -30.326 -2.622 1.00 46.75 172 VAL A C 1
ATOM 1357 O O . VAL A 1 172 ? 9.172 -30.009 -1.686 1.00 46.75 172 VAL A O 1
ATOM 1360 N N . ARG A 1 173 ? 9.385 -30.597 -3.828 1.00 44.78 173 ARG A N 1
ATOM 1361 C CA . ARG A 1 173 ? 7.963 -30.474 -4.171 1.00 44.78 173 ARG A CA 1
ATOM 1362 C C . ARG A 1 173 ? 7.312 -31.804 -4.556 1.00 44.78 173 ARG A C 1
ATOM 1364 O O . ARG A 1 173 ? 6.348 -31.796 -5.316 1.00 44.78 173 ARG A O 1
ATOM 1371 N N . MET A 1 174 ? 7.793 -32.919 -4.009 1.00 36.16 174 MET A N 1
ATOM 1372 C CA . MET A 1 174 ? 7.025 -34.165 -3.988 1.00 36.16 174 MET A CA 1
ATOM 1373 C C . MET A 1 174 ? 6.134 -34.185 -2.734 1.00 36.16 174 MET A C 1
ATOM 1375 O O . MET A 1 174 ? 6.644 -34.007 -1.628 1.00 36.16 174 MET A O 1
ATOM 1379 N N . PRO A 1 175 ? 4.806 -34.333 -2.874 1.00 45.31 175 PRO A N 1
ATOM 1380 C CA . PRO A 1 175 ? 3.912 -34.438 -1.733 1.00 45.31 175 PRO A CA 1
ATOM 1381 C C . PRO A 1 175 ? 4.134 -35.783 -1.038 1.00 45.31 175 PRO A C 1
ATOM 1383 O O . PRO A 1 175 ? 3.968 -36.833 -1.656 1.00 45.31 175 PRO A O 1
ATOM 1386 N N . GLU A 1 176 ? 4.423 -35.758 0.262 1.00 48.56 176 GLU A N 1
ATOM 1387 C CA . GLU A 1 176 ? 4.122 -36.890 1.140 1.00 48.56 176 GLU A CA 1
ATOM 1388 C C . GLU A 1 176 ? 2.595 -37.031 1.233 1.00 48.56 176 GLU A C 1
ATOM 1390 O O . GLU A 1 176 ? 1.948 -36.593 2.179 1.00 48.56 176 GLU A O 1
ATOM 1395 N N . HIS A 1 177 ? 1.991 -37.605 0.196 1.00 53.56 177 HIS A N 1
ATOM 1396 C CA . HIS A 1 177 ? 0.725 -38.304 0.324 1.00 53.56 177 HIS A CA 1
ATOM 1397 C C . HIS A 1 177 ? 1.062 -39.775 0.534 1.00 53.56 177 HIS A C 1
ATOM 1399 O O . HIS A 1 177 ? 1.144 -40.535 -0.425 1.00 53.56 177 HIS A O 1
ATOM 1405 N N . ASN A 1 178 ? 1.270 -40.158 1.795 1.00 46.03 178 ASN A N 1
ATOM 1406 C CA . ASN A 1 178 ? 1.257 -41.557 2.189 1.00 46.03 178 ASN A CA 1
ATOM 1407 C C . ASN A 1 178 ? 0.248 -41.753 3.333 1.00 46.03 178 ASN A C 1
ATOM 1409 O O . ASN A 1 178 ? 0.460 -41.327 4.462 1.00 46.03 178 ASN A O 1
ATOM 1413 N N . GLU A 1 179 ? -0.892 -42.321 2.941 1.00 52.38 179 GLU A N 1
ATOM 1414 C CA . GLU A 1 179 ? -1.740 -43.262 3.683 1.00 52.38 179 GLU A CA 1
ATOM 1415 C C . GLU A 1 179 ? -2.258 -42.894 5.092 1.00 52.38 179 GLU A C 1
ATOM 1417 O O . GLU A 1 179 ? -1.689 -43.249 6.117 1.00 52.38 179 GLU A O 1
ATOM 1422 N N . MET A 1 180 ? -3.480 -42.347 5.138 1.00 45.78 180 MET A N 1
ATOM 1423 C CA . MET A 1 180 ? -4.457 -42.666 6.194 1.00 45.78 180 MET A CA 1
ATOM 1424 C C . MET A 1 180 ? -5.834 -42.909 5.566 1.00 45.78 180 MET A C 1
ATOM 1426 O O . MET A 1 180 ? -6.749 -42.100 5.689 1.00 45.78 180 MET A O 1
ATOM 1430 N N . ILE A 1 181 ? -5.985 -44.035 4.871 1.00 51.78 181 ILE A N 1
ATOM 1431 C CA . ILE A 1 181 ? -7.292 -44.669 4.669 1.00 51.78 181 ILE A CA 1
ATOM 1432 C C . ILE A 1 181 ? -7.066 -46.168 4.778 1.00 51.78 181 ILE A C 1
ATOM 1434 O O . ILE A 1 181 ? -6.387 -46.713 3.919 1.00 51.78 181 ILE A O 1
ATOM 1438 N N . GLN A 1 182 ? -7.626 -46.779 5.827 1.00 48.97 182 GLN A N 1
ATOM 1439 C CA . GLN A 1 182 ? -8.110 -48.166 5.960 1.00 48.97 182 GLN A CA 1
ATOM 1440 C C . GLN A 1 182 ? -8.237 -48.464 7.471 1.00 48.97 182 GLN A C 1
ATOM 1442 O O . GLN A 1 182 ? -7.318 -48.160 8.217 1.00 48.97 182 GLN A O 1
ATOM 1447 N N . VAL A 1 183 ? -9.303 -49.014 8.057 1.00 53.44 183 VAL A N 1
ATOM 1448 C CA . VAL A 1 183 ? -10.658 -49.412 7.647 1.00 53.44 183 VAL A CA 1
ATOM 1449 C C . VAL A 1 183 ? -11.493 -49.368 8.935 1.00 53.44 183 VAL A C 1
ATOM 1451 O O . VAL A 1 183 ? -11.051 -49.866 9.968 1.00 53.44 183 VAL A O 1
ATOM 1454 N N . ALA A 1 184 ? -12.694 -48.791 8.879 1.00 56.91 184 ALA A N 1
ATOM 1455 C CA . ALA A 1 184 ? -13.743 -49.099 9.845 1.00 56.91 184 ALA A CA 1
ATOM 1456 C C . ALA A 1 184 ? -14.395 -50.427 9.433 1.00 56.91 184 ALA A C 1
ATOM 1458 O O . ALA A 1 184 ? -14.921 -50.540 8.324 1.00 56.91 184 ALA A O 1
ATOM 1459 N N . SER A 1 185 ? -14.331 -51.430 10.302 1.00 60.78 185 SER A N 1
ATOM 1460 C CA . SER A 1 185 ? -15.207 -52.608 10.331 1.00 60.78 185 SER A CA 1
ATOM 1461 C C . SER A 1 185 ? -15.301 -53.086 11.769 1.00 60.78 185 SER A C 1
ATOM 1463 O O . SER A 1 185 ? -14.232 -53.168 12.412 1.00 60.78 185 SER A O 1
#

Secondary structure (DSSP, 8-state):
--------------GGG--HHHHHHHHHHHHHHHT-SS--HHHHHHHHHHHHHHH-SS--HHHHHHHHHHHHHHT--HHHHHHHHHHHHHSSSHHHHHHH-TT--SHHHHHHHHHTTS---S--HHHHHHHHHHHHHHHHTTSSS---HHHHHHHHHHHHHHHHHHHTTTGGG------------

Radius of gyration: 25.54 Å; chains: 1; bounding box: 55×79×50 Å

Foldseek 3Di:
DDDDDDDDDPDDDPPPPDDVVLVVLLVVLLVLLVVDPPCFPQNLLVLLQSLCVVPNPDDDPVSLVSLVVSCVSNVHDSVSSVLSVLLNVVAVHPVSVCVVCVPPGDPVSSSCVSCVVCPPPVAPVVNVVLVVVLVVLVVVVVDPDDDDVVSVVVNVVSVVVNVVVVVVVVVVPDDPPDDDDDDDD